Protein AF-A0A101N9C0-F1 (afdb_monomer_lite)

Organism: NCBI:txid67350

InterPro domains:
  IPR005363 Uncharacterised protein family UPF0167 [PF03691] (109-231)

Secondary structure (DSSP, 8-state):
--TTSS-S-EEEE-TTS-EEEEEE-SS-EEEESPPSSHHHHHHHHHHHHH-PPB--TTSPPEES-TTGGGGS-HHHHHT-EE--GGG--HHHHHHHHSPPPP----PPPPP-TT-SS---EE--SPPTTT----SEEB-S--B-TT--TT-B-HHHHHTTHHHHHHT-BSSSEESS---HHHHHHHHHHS-----SSPPEEPEETTEEPP------HHHHTT-HHHHHHHHHH---TTHHHHHHHGGG-

Sequence (249 aa):
MSATGLPESWDLEAEDGGGSEVHGDALGLTFSRFSPGQILDHMAELARRTGAAVIPLGCPTILTSEADPKHLPESLRAEAIVVAPESLTGQAIQLVITPRPEPRQRPALPQFPYHPNPVATISDAPCACCGQERGWVYTGPVHAADAPDSGSCPYRVAFGKAAERYDAAFADGIEGDVPEDVGTTILRRTPGFLAWQSPTWLTHCGDGAEFLGLAGAKELEKYPDAVGHLRQRWPDDRFDDFLAYADFT

pLDDT: mean 86.06, std 10.4, range [38.12, 97.12]

Structure (mmCIF, N/CA/C/O backbone):
data_AF-A0A101N9C0-F1
#
_entry.id   AF-A0A101N9C0-F1
#
loop_
_atom_site.group_PDB
_atom_site.id
_atom_site.type_symbol
_atom_site.label_atom_id
_atom_site.label_alt_id
_atom_site.label_comp_id
_atom_site.label_asym_id
_atom_site.label_entity_id
_atom_site.label_seq_id
_atom_site.pdbx_PDB_ins_code
_atom_site.Cartn_x
_atom_site.Cartn_y
_atom_site.Cartn_z
_atom_site.occupancy
_atom_site.B_iso_or_equiv
_atom_site.auth_seq_id
_atom_site.auth_comp_id
_atom_site.auth_asym_id
_atom_site.auth_atom_id
_atom_site.pdbx_PDB_model_num
ATOM 1 N N . MET A 1 1 ? -23.864 8.543 56.742 1.00 38.12 1 MET A N 1
ATOM 2 C CA . MET A 1 1 ? -22.919 7.412 56.851 1.00 38.12 1 MET A CA 1
ATOM 3 C C . MET A 1 1 ? -23.488 6.293 56.002 1.00 38.12 1 MET A C 1
ATOM 5 O O . MET A 1 1 ? -24.553 5.795 56.344 1.00 38.12 1 MET A O 1
ATOM 9 N N . SER A 1 2 ? -22.864 6.006 54.857 1.00 41.28 2 SER A N 1
ATOM 10 C CA . SER A 1 2 ? -23.297 4.932 53.955 1.00 41.28 2 SER A CA 1
ATOM 11 C C . SER A 1 2 ? -23.298 3.593 54.701 1.00 41.28 2 SER A C 1
ATOM 13 O O . SER A 1 2 ? -22.387 3.321 55.486 1.00 41.28 2 SER A O 1
ATOM 15 N N . ALA A 1 3 ? -24.335 2.780 54.491 1.00 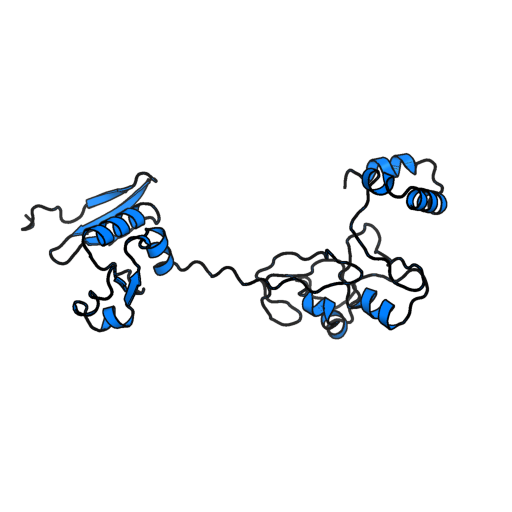46.91 3 ALA A N 1
ATOM 16 C CA . ALA A 1 3 ? -24.613 1.549 55.239 1.00 46.91 3 ALA A CA 1
ATOM 17 C C . ALA A 1 3 ? -23.559 0.434 55.052 1.00 46.91 3 ALA A C 1
ATOM 19 O O . ALA A 1 3 ? -23.659 -0.617 55.680 1.00 46.91 3 ALA A O 1
ATOM 20 N N . THR A 1 4 ? -22.547 0.659 54.215 1.00 53.88 4 THR A N 1
ATOM 21 C CA . THR A 1 4 ? -21.531 -0.324 53.815 1.00 53.88 4 THR A CA 1
ATOM 22 C C . THR A 1 4 ? -20.105 0.036 54.242 1.00 53.88 4 THR A C 1
ATOM 24 O O . THR A 1 4 ? -19.199 -0.763 54.033 1.00 53.88 4 THR A O 1
ATOM 27 N N . GLY A 1 5 ? -19.873 1.206 54.855 1.00 54.38 5 GLY A N 1
ATOM 28 C CA . GLY A 1 5 ? -18.529 1.621 55.292 1.00 54.38 5 GLY A CA 1
ATOM 29 C C . GLY A 1 5 ? -17.558 1.992 54.159 1.00 54.38 5 GLY A C 1
ATOM 30 O O . GLY A 1 5 ? -16.390 2.250 54.435 1.00 54.38 5 GLY A O 1
ATOM 31 N N . LEU A 1 6 ? -18.032 2.054 52.912 1.00 55.00 6 LEU A N 1
ATOM 32 C CA . LEU A 1 6 ? -17.285 2.566 51.762 1.00 55.00 6 LEU A CA 1
ATOM 33 C C . LEU A 1 6 ? -17.614 4.056 51.527 1.00 55.00 6 LEU A C 1
ATOM 35 O O . LEU A 1 6 ? -18.748 4.473 51.801 1.00 55.00 6 LEU A O 1
ATOM 39 N N . PRO A 1 7 ? -16.647 4.870 51.061 1.00 60.62 7 PRO A N 1
ATOM 40 C CA . PRO A 1 7 ? -16.903 6.254 50.663 1.00 60.62 7 PRO A CA 1
ATOM 41 C C . PRO A 1 7 ? -17.862 6.326 49.459 1.00 60.62 7 PRO A C 1
ATOM 43 O O . PRO A 1 7 ? -17.977 5.366 48.702 1.00 60.62 7 PRO A O 1
ATOM 46 N N . GLU A 1 8 ? -18.579 7.448 49.298 1.00 70.50 8 GLU A N 1
ATOM 47 C CA . GLU A 1 8 ? -19.545 7.645 48.193 1.00 70.50 8 GLU A CA 1
ATOM 48 C C . GLU A 1 8 ? -18.867 7.619 46.810 1.00 70.50 8 GLU A C 1
ATOM 50 O O . GLU A 1 8 ? -19.452 7.126 45.845 1.00 70.50 8 GLU A O 1
ATOM 55 N N . SER A 1 9 ? -17.619 8.087 46.736 1.00 80.44 9 SER A N 1
ATOM 56 C CA . SER A 1 9 ? -16.714 7.936 45.598 1.00 80.44 9 SER A CA 1
ATOM 57 C C . SER A 1 9 ? -15.258 7.911 46.073 1.00 80.44 9 SER A C 1
ATOM 59 O O . SER A 1 9 ? -14.949 8.350 47.188 1.00 80.44 9 SER A O 1
ATOM 61 N N . TRP A 1 10 ? -14.360 7.366 45.256 1.00 88.19 10 TRP A N 1
ATOM 62 C CA . TRP A 1 10 ? -12.915 7.439 45.469 1.00 88.19 10 TRP A CA 1
ATOM 63 C C . TRP A 1 10 ? -12.164 7.467 44.141 1.00 88.19 10 TRP A C 1
ATOM 65 O O . TRP A 1 10 ? -12.596 6.872 43.152 1.00 88.19 10 TRP A O 1
ATOM 75 N N . ASP A 1 11 ? -11.013 8.131 44.143 1.00 87.81 11 ASP A N 1
ATOM 76 C CA . ASP A 1 11 ? -10.119 8.165 42.993 1.00 87.81 11 ASP A CA 1
ATOM 77 C C . ASP A 1 11 ? -9.212 6.930 42.995 1.00 87.81 11 ASP A C 1
ATOM 79 O O . ASP A 1 11 ? -8.629 6.549 44.014 1.00 87.81 11 ASP A O 1
ATOM 83 N N . LEU A 1 12 ? -9.116 6.287 41.836 1.00 88.50 12 LEU A N 1
ATOM 84 C CA . LEU A 1 12 ? -8.193 5.200 41.554 1.00 88.50 12 LEU A CA 1
ATOM 85 C C . LEU A 1 12 ? -7.112 5.726 40.615 1.00 88.50 12 LEU A C 1
ATOM 87 O O . LEU A 1 12 ? -7.420 6.123 39.495 1.00 88.50 12 LEU A O 1
ATOM 91 N N . GLU A 1 13 ? -5.859 5.678 41.052 1.00 90.12 13 GLU A N 1
ATOM 92 C CA . GLU A 1 13 ? -4.690 5.956 40.217 1.00 90.12 13 GLU A CA 1
ATOM 93 C C . GLU A 1 13 ? -3.943 4.649 39.944 1.00 90.12 13 GLU A C 1
ATOM 95 O O . GLU A 1 13 ? -3.663 3.877 40.865 1.00 90.12 13 GLU A O 1
ATOM 100 N N . ALA A 1 14 ? -3.644 4.392 38.676 1.00 89.00 14 ALA A N 1
ATOM 101 C CA . ALA A 1 14 ? -2.844 3.263 38.230 1.00 89.00 14 ALA A CA 1
ATOM 102 C C . ALA A 1 14 ? -1.366 3.657 38.066 1.00 89.00 14 ALA A C 1
ATOM 104 O O . ALA A 1 14 ? -1.016 4.838 37.998 1.00 89.00 14 ALA A O 1
ATOM 105 N N . GLU A 1 15 ? -0.474 2.665 37.983 1.00 87.06 15 GLU A N 1
ATOM 106 C CA . GLU A 1 15 ? 0.978 2.902 37.934 1.00 87.06 15 GLU A CA 1
ATOM 107 C C . GLU A 1 15 ? 1.433 3.605 36.644 1.00 87.06 15 GLU A C 1
ATOM 109 O O . GLU A 1 15 ? 2.477 4.255 36.626 1.00 87.06 15 GLU A O 1
ATOM 114 N N . ASP A 1 16 ? 0.646 3.507 35.568 1.00 86.31 16 ASP A N 1
ATOM 115 C CA . ASP A 1 16 ? 0.869 4.238 34.315 1.00 86.31 16 ASP A CA 1
ATOM 116 C C . ASP A 1 16 ? 0.458 5.722 34.387 1.00 86.31 16 ASP A C 1
ATOM 118 O O . ASP A 1 16 ? 0.562 6.441 33.391 1.00 86.31 16 ASP A O 1
ATOM 122 N N . GLY A 1 17 ? 0.010 6.192 35.556 1.00 85.81 17 GLY A N 1
ATOM 123 C CA . GLY A 1 17 ? -0.504 7.543 35.772 1.00 85.81 17 GLY A CA 1
ATOM 124 C C . GLY A 1 17 ? -1.941 7.742 35.281 1.00 85.81 17 GLY A C 1
ATOM 125 O O . GLY A 1 17 ? -2.443 8.867 35.310 1.00 85.81 17 GLY A O 1
ATOM 126 N N . GLY A 1 18 ? -2.614 6.683 34.815 1.00 87.38 18 GLY A N 1
ATOM 127 C CA . GLY A 1 18 ? -4.032 6.706 34.479 1.00 87.38 18 GLY A CA 1
ATOM 128 C C . GLY A 1 18 ? -4.902 6.800 35.732 1.00 87.38 18 GLY A C 1
ATOM 129 O O . GLY A 1 18 ? -4.660 6.108 36.715 1.00 87.38 18 GLY A O 1
ATOM 130 N N . GLY A 1 19 ? -5.929 7.649 35.699 1.00 90.19 19 GLY A N 1
ATOM 131 C CA . GLY A 1 19 ? -6.871 7.829 36.806 1.00 90.19 19 GLY A CA 1
ATOM 132 C C . GLY A 1 19 ? -8.276 7.337 36.465 1.00 90.19 19 GLY A C 1
ATOM 133 O O . GLY A 1 19 ? -8.613 7.201 35.289 1.00 90.19 19 GLY A O 1
ATOM 134 N N . SER A 1 20 ? -9.107 7.106 37.479 1.00 91.31 20 SER A N 1
ATOM 135 C CA . SER A 1 20 ? -10.557 6.919 37.364 1.00 91.31 20 SER A CA 1
ATOM 136 C C . SER A 1 20 ? -11.260 7.352 38.643 1.00 91.31 20 SER A C 1
ATOM 138 O O . SER A 1 20 ? -10.824 7.005 39.733 1.00 91.31 20 SER A O 1
ATOM 140 N N . GLU A 1 21 ? -12.424 7.981 38.507 1.00 91.88 21 GLU A N 1
ATOM 141 C CA . GLU A 1 21 ? -13.342 8.226 39.621 1.00 91.88 21 GLU A CA 1
ATOM 142 C C . GLU A 1 21 ? -14.280 7.015 39.752 1.00 91.88 21 GLU A C 1
ATOM 144 O O . GLU A 1 21 ? -15.007 6.679 38.805 1.00 91.88 21 GLU A O 1
ATOM 149 N N . VAL A 1 22 ? -14.229 6.320 40.890 1.00 90.81 22 VAL A N 1
ATOM 150 C CA . VAL A 1 22 ? -14.956 5.067 41.138 1.00 90.81 22 VAL A CA 1
ATOM 151 C C . VAL A 1 22 ? -16.060 5.282 42.167 1.00 90.81 22 VAL A C 1
ATOM 153 O O . VAL A 1 22 ? -15.831 5.821 43.247 1.00 90.81 22 VAL A O 1
ATOM 156 N N . HIS A 1 23 ? -17.261 4.814 41.837 1.00 88.62 23 HIS A N 1
ATOM 157 C CA . HIS A 1 23 ? -18.436 4.833 42.707 1.00 88.62 23 HIS A CA 1
ATOM 158 C C . HIS A 1 23 ? -18.903 3.401 42.954 1.00 88.62 23 HIS A C 1
ATOM 160 O O . HIS A 1 23 ? -18.921 2.601 42.019 1.00 88.62 23 HIS A O 1
ATOM 166 N N . GLY A 1 24 ? -19.302 3.068 44.181 1.00 86.06 24 GLY A N 1
ATOM 167 C CA . GLY A 1 24 ? -19.763 1.723 44.525 1.00 86.06 24 GLY A CA 1
ATOM 168 C C . GLY A 1 24 ? -21.104 1.710 45.242 1.00 86.06 24 GLY A C 1
ATOM 169 O O . GLY A 1 24 ? -21.341 2.512 46.145 1.00 86.06 24 GLY A O 1
ATOM 170 N N . ASP A 1 25 ? -21.957 0.759 44.877 1.00 83.19 25 ASP A N 1
ATOM 171 C CA . ASP A 1 25 ? -23.211 0.471 45.569 1.00 83.19 25 ASP A CA 1
ATOM 172 C C . ASP A 1 25 ? -23.396 -1.043 45.794 1.00 83.19 25 ASP A C 1
ATOM 174 O O . ASP A 1 25 ? -22.453 -1.829 45.701 1.00 83.19 25 ASP A O 1
ATOM 178 N N . ALA A 1 26 ? -24.609 -1.467 46.161 1.00 79.38 26 ALA A N 1
ATOM 179 C CA . ALA A 1 26 ? -24.913 -2.879 46.397 1.00 79.38 26 ALA A CA 1
ATOM 180 C C . ALA A 1 26 ? -24.955 -3.732 45.112 1.00 79.38 26 ALA A C 1
ATOM 182 O O . ALA A 1 26 ? -24.990 -4.959 45.207 1.00 79.38 26 ALA A O 1
ATOM 183 N N . LEU A 1 27 ? -25.004 -3.104 43.936 1.00 78.88 27 LEU A N 1
ATOM 184 C CA . LEU A 1 27 ? -25.153 -3.751 42.634 1.00 78.88 27 LEU A CA 1
ATOM 185 C C . LEU A 1 27 ? -23.842 -3.783 41.846 1.00 78.88 27 LEU A C 1
ATOM 187 O O . LEU A 1 27 ? -23.670 -4.677 41.018 1.00 78.88 27 LEU A O 1
ATOM 191 N N . GLY A 1 28 ? -22.907 -2.867 42.101 1.00 85.44 28 GLY A N 1
ATOM 192 C CA . GLY A 1 28 ? -21.593 -2.930 41.475 1.00 85.44 28 GLY A CA 1
ATOM 193 C C . GLY A 1 28 ? -20.700 -1.716 41.695 1.00 85.44 28 GLY A C 1
ATOM 194 O O . GLY A 1 28 ? -20.887 -0.913 42.608 1.00 85.44 28 GLY A O 1
ATOM 195 N N . LEU A 1 29 ? -19.692 -1.622 40.825 1.00 91.38 29 LEU A N 1
ATOM 196 C CA . LEU A 1 29 ? -18.747 -0.514 40.751 1.00 91.38 29 LEU A CA 1
ATOM 197 C C . LEU A 1 29 ? -18.906 0.206 39.412 1.00 91.38 29 LEU A C 1
ATOM 199 O O . LEU A 1 29 ? -18.941 -0.425 38.357 1.00 91.38 29 LEU A O 1
ATOM 203 N N . THR A 1 30 ? -18.960 1.530 39.464 1.00 91.06 30 THR A N 1
ATOM 204 C CA . THR A 1 30 ? -19.017 2.409 38.297 1.00 91.06 30 THR A CA 1
ATOM 205 C C . THR A 1 30 ? -17.711 3.178 38.188 1.00 91.06 30 THR A C 1
ATOM 207 O O . THR A 1 30 ? -17.364 3.941 39.086 1.00 91.06 30 THR A O 1
ATOM 210 N N . PHE A 1 31 ? -17.013 2.997 37.070 1.00 92.50 31 PHE A N 1
ATOM 211 C CA . PHE A 1 31 ? -15.787 3.716 36.725 1.00 92.50 31 PHE A CA 1
ATOM 212 C C . PHE A 1 31 ? -16.144 4.864 35.779 1.00 92.50 31 PHE A C 1
ATOM 214 O O . PHE A 1 31 ? -16.816 4.658 34.768 1.00 92.50 31 PHE A O 1
ATOM 221 N N . SER A 1 32 ? -15.720 6.080 36.105 1.00 89.06 32 SER A N 1
ATOM 222 C CA . SER A 1 32 ? -16.058 7.292 35.357 1.00 89.06 32 SER A CA 1
ATOM 223 C C . SER A 1 32 ? -14.840 8.197 35.189 1.00 89.06 32 SER A C 1
ATOM 225 O O . SER A 1 32 ? -13.895 8.122 35.972 1.00 89.06 32 SER A O 1
ATOM 227 N N . ARG A 1 33 ? -14.847 9.026 34.133 1.00 86.44 33 ARG A N 1
ATOM 228 C CA . ARG A 1 33 ? -13.729 9.925 33.769 1.00 86.44 33 ARG A CA 1
ATOM 229 C C . ARG A 1 33 ? -12.366 9.224 33.758 1.00 86.44 33 ARG A C 1
ATOM 231 O O . ARG A 1 33 ? -11.373 9.785 34.209 1.00 86.44 33 ARG A O 1
ATOM 238 N N . PHE A 1 34 ? -12.333 7.989 33.272 1.00 88.19 34 PHE A N 1
ATOM 239 C CA . PHE A 1 34 ? -11.127 7.184 33.341 1.00 88.19 34 PHE A CA 1
ATOM 240 C C . PHE A 1 34 ? -10.211 7.397 32.135 1.00 88.19 34 PHE A C 1
ATOM 242 O O . PHE A 1 34 ? -10.676 7.631 31.016 1.00 88.19 34 PHE A O 1
ATOM 249 N N . SER A 1 35 ? -8.909 7.248 32.360 1.00 84.50 35 SER A N 1
ATOM 250 C CA . SER A 1 35 ? -7.924 7.095 31.291 1.00 84.50 35 SER A CA 1
ATOM 251 C C . SER A 1 35 ? -7.819 5.618 30.886 1.00 84.50 35 SER A C 1
ATOM 253 O O . SER A 1 35 ? -7.610 4.770 31.758 1.00 84.50 35 SER A O 1
ATOM 255 N N . PRO A 1 36 ? -7.941 5.279 29.587 1.00 78.69 36 PRO A N 1
ATOM 256 C CA . PRO A 1 36 ? -7.545 3.973 29.065 1.00 78.69 36 PRO A CA 1
ATOM 257 C C . PRO A 1 36 ? -6.143 3.554 29.511 1.00 78.69 36 PRO A C 1
ATOM 259 O O . PRO A 1 36 ? -5.267 4.407 29.633 1.00 78.69 36 PRO A O 1
ATOM 262 N N . GLY A 1 37 ? -5.910 2.251 29.681 1.00 86.44 37 GLY A N 1
ATOM 263 C CA . GLY A 1 37 ? -4.628 1.716 30.153 1.00 86.44 37 GLY A CA 1
ATOM 264 C C . GLY A 1 37 ? -4.824 0.739 31.306 1.00 86.44 37 GLY A C 1
ATOM 265 O O . GLY A 1 37 ? -5.781 -0.041 31.294 1.00 86.44 37 GLY A O 1
ATOM 266 N N . GLN A 1 38 ? -3.960 0.810 32.318 1.00 89.94 38 GLN A N 1
ATOM 267 C CA . GLN A 1 38 ? -3.982 -0.107 33.461 1.00 89.94 38 GLN A CA 1
ATOM 268 C C . GLN A 1 38 ? -5.283 -0.045 34.278 1.00 89.94 38 GLN A C 1
ATOM 270 O O . GLN A 1 38 ? -5.657 -1.036 34.902 1.00 89.94 38 GLN A O 1
ATOM 275 N N . ILE A 1 39 ? -6.044 1.056 34.218 1.00 93.25 39 ILE A N 1
ATOM 276 C CA . ILE A 1 39 ? -7.402 1.104 34.788 1.00 93.25 39 ILE A CA 1
ATOM 277 C C . ILE A 1 39 ? -8.294 0.010 34.185 1.00 93.25 39 ILE A C 1
ATOM 279 O O . ILE A 1 39 ? -8.991 -0.696 34.916 1.00 93.25 39 ILE A O 1
ATOM 283 N N . LEU A 1 40 ? -8.244 -0.188 32.863 1.00 94.38 40 LEU A N 1
ATOM 284 C CA . LEU A 1 40 ? -9.001 -1.257 32.210 1.00 94.38 40 LEU A CA 1
ATOM 285 C C . LEU A 1 40 ? -8.454 -2.640 32.577 1.00 94.38 40 LEU A C 1
ATOM 287 O O . LEU A 1 40 ? -9.231 -3.588 32.672 1.00 94.38 40 LEU A O 1
ATOM 291 N N . ASP A 1 41 ? -7.149 -2.771 32.827 1.00 94.44 41 ASP A N 1
ATOM 292 C CA . ASP A 1 41 ? -6.572 -4.025 33.324 1.00 94.44 41 ASP A CA 1
ATOM 293 C C . ASP A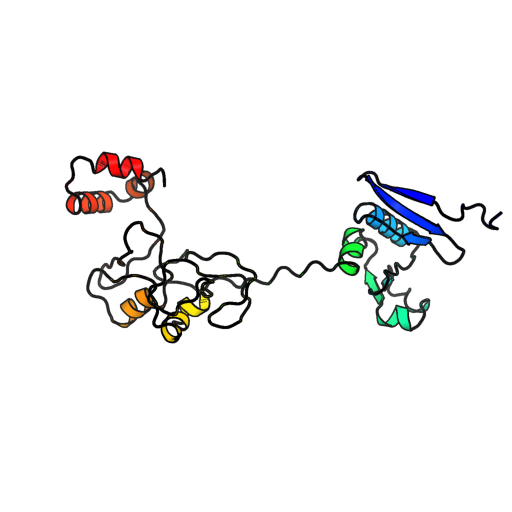 1 41 ? -7.053 -4.352 34.743 1.00 94.44 41 ASP A C 1
ATOM 295 O O . ASP A 1 41 ? -7.340 -5.514 35.037 1.00 94.44 41 ASP A O 1
ATOM 299 N N . HIS A 1 42 ? -7.228 -3.346 35.603 1.00 93.25 42 HIS A N 1
ATOM 300 C CA . HIS A 1 42 ? -7.844 -3.518 36.918 1.00 93.25 42 HIS A CA 1
ATOM 301 C C . HIS A 1 42 ? -9.321 -3.911 36.814 1.00 93.25 42 HIS A C 1
ATOM 303 O O . HIS A 1 42 ? -9.751 -4.820 37.525 1.00 93.25 42 HIS A O 1
ATOM 309 N N . MET A 1 43 ? -10.089 -3.293 35.908 1.00 94.19 43 MET A N 1
ATOM 310 C CA . MET A 1 43 ? -11.479 -3.691 35.639 1.00 94.19 43 MET A CA 1
ATOM 311 C C . MET A 1 43 ? -11.558 -5.141 35.147 1.00 94.19 43 MET A C 1
ATOM 313 O O . MET A 1 43 ? -12.382 -5.916 35.634 1.00 94.19 43 MET A O 1
ATOM 317 N N . ALA A 1 44 ? -10.673 -5.525 34.224 1.00 95.25 44 ALA A N 1
ATOM 318 C CA . ALA A 1 44 ? -10.578 -6.887 33.716 1.00 95.25 44 ALA A CA 1
ATOM 319 C C . ALA A 1 44 ? -10.216 -7.882 34.826 1.00 95.25 44 ALA A C 1
ATOM 321 O O . ALA A 1 44 ? -10.868 -8.913 34.964 1.00 95.25 44 ALA A O 1
ATOM 322 N N . GLU A 1 45 ? -9.220 -7.571 35.658 1.00 94.81 45 GLU A N 1
ATOM 323 C CA . GLU A 1 45 ? -8.831 -8.426 36.781 1.00 94.81 45 GLU A CA 1
ATOM 324 C C . GLU A 1 45 ? -9.951 -8.577 37.811 1.00 94.81 45 GLU A C 1
ATOM 326 O O . GLU A 1 45 ? -10.210 -9.683 38.289 1.00 94.81 45 GLU A O 1
ATOM 331 N N . LEU A 1 46 ? -10.654 -7.491 38.129 1.00 93.31 46 LEU A N 1
ATOM 332 C CA . LEU A 1 46 ? -11.803 -7.540 39.021 1.00 93.31 46 LEU A CA 1
ATOM 333 C C . LEU A 1 46 ? -12.897 -8.452 38.454 1.00 93.31 46 LEU A C 1
ATOM 335 O O . LEU A 1 46 ? -13.398 -9.319 39.172 1.00 93.31 46 LEU A O 1
ATOM 339 N N . ALA A 1 47 ? -13.239 -8.292 37.175 1.00 94.25 47 ALA A N 1
ATOM 340 C CA . ALA A 1 47 ? -14.224 -9.128 36.498 1.00 94.25 47 ALA A CA 1
ATOM 341 C C . ALA A 1 47 ? -13.809 -10.609 36.508 1.00 94.25 47 ALA A C 1
ATOM 343 O O . ALA A 1 47 ? -14.607 -11.457 36.898 1.00 94.25 47 ALA A O 1
ATOM 344 N N . ARG A 1 48 ? -12.539 -10.927 36.209 1.00 94.06 48 ARG A N 1
ATOM 345 C CA . ARG A 1 48 ? -12.009 -12.304 36.274 1.00 94.06 48 ARG A CA 1
ATOM 346 C C . ARG A 1 48 ? -12.126 -12.916 37.669 1.00 94.06 48 ARG A C 1
ATOM 348 O O . ARG A 1 48 ? -12.483 -14.082 37.797 1.00 94.06 48 ARG A O 1
ATOM 355 N N . ARG A 1 49 ? -11.814 -12.149 38.721 1.00 93.25 49 ARG A N 1
ATOM 356 C CA . ARG A 1 49 ? -11.836 -12.642 40.111 1.00 93.25 49 ARG A CA 1
ATOM 357 C C . ARG A 1 49 ? -13.240 -12.801 40.680 1.00 93.25 49 ARG A C 1
ATOM 359 O O . ARG A 1 49 ? -13.442 -13.634 41.559 1.00 93.25 49 ARG A O 1
ATOM 366 N N . THR A 1 50 ? -14.178 -11.971 40.236 1.00 90.50 50 THR A N 1
ATOM 367 C CA . THR A 1 50 ? -15.530 -11.899 40.814 1.00 90.50 50 THR A CA 1
ATOM 368 C C . THR A 1 50 ? -16.593 -12.584 39.960 1.00 90.50 50 THR A C 1
ATOM 370 O O . THR A 1 50 ? -17.667 -12.884 40.474 1.00 90.50 50 THR A O 1
ATOM 373 N N . GLY A 1 51 ? -16.317 -12.826 38.675 1.00 88.94 51 GLY A N 1
ATOM 374 C CA . GLY A 1 51 ? -17.326 -13.219 37.690 1.00 88.94 51 GLY A CA 1
ATOM 375 C C . GLY A 1 51 ? -18.287 -12.081 37.330 1.00 88.94 51 GLY A C 1
ATOM 376 O O . GLY A 1 51 ? -19.340 -12.330 36.748 1.00 88.94 51 GLY A O 1
ATOM 377 N N . ALA A 1 52 ? -17.976 -10.835 37.705 1.00 91.00 52 ALA A N 1
ATOM 378 C CA . ALA A 1 52 ? -18.825 -9.692 37.397 1.00 91.00 52 ALA A CA 1
ATOM 379 C C . ALA A 1 52 ? -18.848 -9.406 35.889 1.00 91.00 52 ALA A C 1
ATOM 381 O O . ALA A 1 52 ? -17.819 -9.452 35.212 1.00 91.00 52 ALA A O 1
ATOM 382 N N . ALA A 1 53 ? -20.029 -9.055 35.379 1.00 92.81 53 ALA A N 1
ATOM 383 C CA . ALA A 1 53 ? -20.180 -8.549 34.023 1.00 92.81 53 ALA A CA 1
ATOM 384 C C . ALA A 1 53 ? -19.577 -7.141 33.907 1.00 92.81 53 ALA A C 1
ATOM 386 O O . ALA A 1 53 ? -19.781 -6.299 34.784 1.00 92.81 53 ALA A O 1
ATOM 387 N N . VAL A 1 54 ? -18.887 -6.861 32.802 1.00 95.06 54 VAL A N 1
ATOM 388 C CA . VAL A 1 54 ? -18.446 -5.501 32.460 1.00 95.06 54 VAL A CA 1
ATOM 389 C C . VAL A 1 54 ? -19.463 -4.912 31.492 1.00 95.06 54 VAL A C 1
ATOM 391 O O . VAL A 1 54 ? -19.735 -5.506 30.453 1.00 95.06 54 VAL A O 1
ATOM 394 N N . ILE A 1 55 ? -20.033 -3.754 31.824 1.00 93.50 55 ILE A N 1
ATOM 395 C CA . ILE A 1 55 ? -21.112 -3.124 31.049 1.00 93.50 55 ILE A CA 1
ATOM 396 C C . ILE A 1 55 ? -20.634 -1.744 30.571 1.00 93.50 55 ILE A C 1
ATOM 398 O O . ILE A 1 55 ? -20.892 -0.740 31.241 1.00 93.50 55 ILE A O 1
ATOM 402 N N . PRO A 1 56 ? -19.895 -1.654 29.450 1.00 91.25 56 PRO A N 1
ATOM 403 C CA . PRO A 1 56 ? -19.526 -0.364 28.891 1.00 91.25 56 PRO A CA 1
ATOM 404 C C . PRO A 1 56 ? -20.755 0.313 28.270 1.00 91.25 56 PRO A C 1
ATOM 406 O O . PRO A 1 56 ? -21.562 -0.319 27.588 1.00 91.25 56 PRO A O 1
ATOM 409 N N . LEU A 1 57 ? -20.918 1.613 28.514 1.00 87.50 57 LEU A N 1
ATOM 410 C CA . LEU A 1 57 ? -22.090 2.358 28.050 1.00 87.50 57 LEU A CA 1
ATOM 411 C C . LEU A 1 57 ? -22.137 2.425 26.518 1.00 87.50 57 LEU A C 1
ATOM 413 O O . LEU A 1 57 ? -21.231 2.967 25.891 1.00 87.50 57 LEU A O 1
ATOM 417 N N . GLY A 1 58 ? -23.227 1.920 25.933 1.00 86.81 58 GLY A N 1
ATOM 418 C CA . GLY A 1 58 ? -23.427 1.903 24.481 1.00 86.81 58 GLY A CA 1
ATOM 419 C C . GLY A 1 58 ? -22.605 0.843 23.742 1.00 86.81 58 GLY A C 1
ATOM 420 O O . GLY A 1 58 ? -22.486 0.924 22.521 1.00 86.81 58 GLY A O 1
ATOM 421 N N . CYS A 1 59 ? -22.036 -0.127 24.460 1.00 90.81 59 CYS A N 1
ATOM 422 C CA . CYS A 1 59 ? -21.283 -1.238 23.888 1.00 90.81 59 CYS A CA 1
ATOM 423 C C . CYS A 1 59 ? -21.835 -2.590 24.378 1.00 90.81 59 CYS A C 1
ATOM 425 O O . CYS A 1 59 ? -22.522 -2.642 25.402 1.00 90.81 59 CYS A O 1
ATOM 427 N N . PRO A 1 60 ? -21.478 -3.693 23.697 1.00 93.00 60 PRO A N 1
ATOM 428 C CA . PRO A 1 60 ? -21.723 -5.049 24.173 1.00 93.00 60 PRO A CA 1
ATOM 429 C C . PRO A 1 60 ? -21.334 -5.275 25.640 1.00 93.00 60 PRO A C 1
ATOM 431 O O . PRO A 1 60 ? -20.253 -4.875 26.079 1.00 93.00 60 PRO A O 1
ATOM 434 N N . THR A 1 61 ? -22.194 -5.973 26.389 1.00 93.75 61 THR A N 1
ATOM 435 C CA . THR A 1 61 ? -21.872 -6.427 27.754 1.00 93.75 61 THR A CA 1
ATOM 436 C C . THR A 1 61 ? -20.854 -7.559 27.684 1.00 93.75 61 THR A C 1
ATOM 438 O O . THR A 1 61 ? -21.037 -8.503 26.925 1.00 93.75 61 THR A O 1
ATOM 441 N N . ILE A 1 62 ? -19.795 -7.505 28.485 1.00 95.88 62 ILE A N 1
ATOM 442 C CA . ILE A 1 62 ? -18.741 -8.520 28.495 1.00 95.88 62 ILE A CA 1
ATOM 443 C C . ILE A 1 62 ? -18.966 -9.465 29.673 1.00 95.88 62 ILE A C 1
ATOM 445 O O . ILE A 1 62 ? -19.044 -9.034 30.826 1.00 95.88 62 ILE A O 1
ATOM 449 N N . LEU A 1 63 ? -19.050 -10.756 29.373 1.00 94.38 63 LEU A N 1
ATOM 450 C CA . LEU A 1 63 ? -19.249 -11.839 30.328 1.00 94.38 63 LEU A CA 1
ATOM 451 C C . LEU A 1 63 ? -18.023 -12.742 30.390 1.00 94.38 63 LEU A C 1
ATOM 453 O O . LEU A 1 63 ? -17.323 -12.912 29.395 1.00 94.38 63 LEU A O 1
ATOM 457 N N . THR A 1 64 ? -17.801 -13.358 31.550 1.00 91.75 64 THR A N 1
ATOM 458 C CA . THR A 1 64 ? -16.683 -14.296 31.755 1.00 91.75 64 THR A CA 1
ATOM 459 C C . THR A 1 64 ? -17.079 -15.759 31.557 1.00 91.75 64 THR A C 1
ATOM 461 O O . THR A 1 64 ? -16.210 -16.614 31.392 1.00 91.75 64 THR A O 1
ATOM 464 N N . SER A 1 65 ? -18.383 -16.060 31.553 1.00 88.94 65 SER A N 1
ATOM 465 C CA . SER A 1 65 ? -18.915 -17.412 31.402 1.00 88.94 65 SER A CA 1
ATOM 466 C C . SER A 1 65 ? -20.193 -17.446 30.564 1.00 88.94 65 SER A C 1
ATOM 468 O O . SER A 1 65 ? -21.084 -16.611 30.709 1.00 88.94 65 SER A O 1
ATOM 470 N N . GLU A 1 66 ? -20.333 -18.501 29.759 1.00 86.56 66 GLU A N 1
ATOM 471 C CA . GLU A 1 66 ? -21.551 -18.844 29.004 1.00 86.56 66 GLU A CA 1
ATOM 472 C C . GLU A 1 66 ? -22.775 -19.085 29.911 1.00 86.56 66 GLU A C 1
ATOM 474 O O . GLU A 1 66 ? -23.917 -19.100 29.453 1.00 86.56 66 GLU A O 1
ATOM 479 N N . ALA A 1 67 ? -22.562 -19.290 31.215 1.00 85.69 67 ALA A N 1
ATOM 480 C CA . ALA A 1 67 ? -23.637 -19.493 32.182 1.00 85.69 67 ALA A CA 1
ATOM 481 C C . ALA A 1 67 ? -24.236 -18.183 32.725 1.00 85.69 67 ALA A C 1
ATOM 483 O O . ALA A 1 67 ? -25.347 -18.218 33.259 1.00 85.69 67 ALA A O 1
ATOM 484 N N . ASP A 1 68 ? -23.535 -17.056 32.594 1.00 85.06 68 ASP A N 1
ATOM 485 C CA . ASP A 1 68 ? -23.910 -15.752 33.156 1.00 85.06 68 ASP A CA 1
ATOM 486 C C . ASP A 1 68 ? -25.074 -15.025 32.446 1.00 85.06 68 ASP A C 1
ATOM 488 O O . ASP A 1 68 ? -25.829 -14.330 33.137 1.00 85.06 68 ASP A O 1
ATOM 492 N N . PRO A 1 69 ? -25.332 -15.203 31.127 1.00 83.94 69 PRO A N 1
ATOM 493 C CA . PRO A 1 69 ? -26.415 -14.510 30.423 1.00 83.94 69 PRO A CA 1
ATOM 494 C C . PRO A 1 69 ? -27.790 -14.651 31.092 1.00 83.94 69 PRO A C 1
ATOM 496 O O . PRO A 1 69 ? -28.612 -13.735 31.037 1.00 83.94 69 PRO A O 1
ATOM 499 N N . LYS A 1 70 ? -28.054 -15.780 31.766 1.00 86.06 70 LYS A N 1
ATOM 500 C CA . LYS A 1 70 ? -29.332 -16.057 32.451 1.00 86.06 70 LYS A CA 1
ATOM 501 C C . LYS A 1 70 ? -29.633 -15.101 33.613 1.00 86.06 70 LYS A C 1
ATOM 503 O O . LYS A 1 70 ? -30.792 -14.975 33.997 1.00 86.06 70 LYS A O 1
ATOM 508 N N . HIS A 1 71 ? -28.610 -14.447 34.163 1.00 84.44 71 HIS A N 1
ATOM 509 C CA . HIS A 1 71 ? -28.729 -13.509 35.280 1.00 84.44 71 HIS A CA 1
ATOM 510 C C . HIS A 1 71 ? -28.903 -12.055 34.828 1.00 84.44 71 HIS A C 1
ATOM 512 O O . HIS A 1 71 ? -29.246 -11.202 35.644 1.00 84.44 71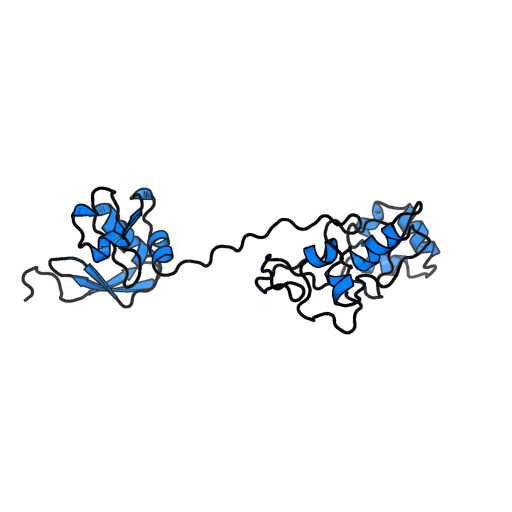 HIS A O 1
ATOM 518 N N . LEU A 1 72 ? -28.705 -11.774 33.537 1.00 85.44 72 LEU A N 1
ATOM 519 C CA . LEU A 1 72 ? -28.851 -10.436 32.978 1.00 85.44 72 LEU A CA 1
ATOM 520 C C . LEU A 1 72 ? -30.294 -10.141 32.541 1.00 85.44 72 LEU A C 1
ATOM 522 O O . LEU A 1 72 ? -30.989 -11.049 32.069 1.00 85.44 72 LEU A O 1
ATOM 526 N N . PRO A 1 73 ? -30.732 -8.871 32.610 1.00 87.94 73 PRO A N 1
ATOM 527 C CA . PRO A 1 73 ? -31.892 -8.381 31.871 1.00 87.94 73 PRO A CA 1
ATOM 528 C C . PRO A 1 73 ? -31.777 -8.672 30.368 1.00 87.94 73 PRO A C 1
ATOM 530 O O . PRO A 1 73 ? -30.678 -8.737 29.819 1.00 87.94 73 PRO A O 1
ATOM 533 N N . GLU A 1 74 ? -32.918 -8.804 29.689 1.00 88.06 74 GLU A N 1
ATOM 534 C CA . GLU A 1 74 ? -32.974 -9.153 28.261 1.00 88.06 74 GLU A CA 1
ATOM 535 C C . GLU A 1 74 ? -32.187 -8.181 27.369 1.00 88.06 74 GLU A C 1
ATOM 537 O O . GLU A 1 74 ? -31.463 -8.627 26.482 1.00 88.06 74 GLU A O 1
ATOM 542 N N . SER A 1 75 ? -32.256 -6.877 27.653 1.00 86.06 75 SER A N 1
ATOM 543 C CA . SER A 1 75 ? -31.548 -5.840 26.892 1.00 86.06 75 SER A CA 1
ATOM 544 C C . SER A 1 75 ? -30.029 -6.014 26.911 1.00 86.06 75 SER A C 1
ATOM 546 O O . SER A 1 75 ? -29.394 -5.913 25.871 1.00 86.06 75 SER A O 1
ATOM 548 N N . LEU A 1 76 ? -29.4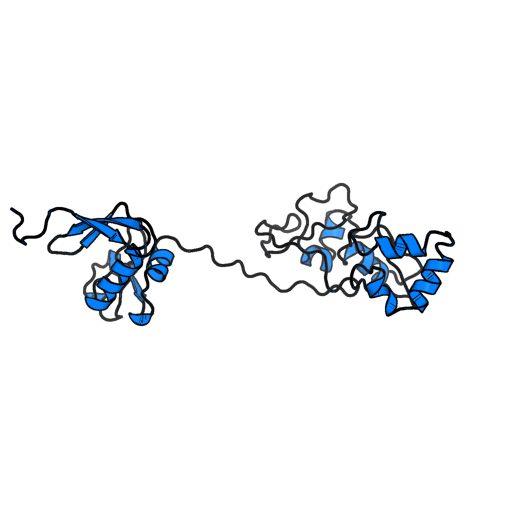46 -6.320 28.074 1.00 87.62 76 LEU A N 1
ATOM 549 C CA . LEU A 1 76 ? -28.002 -6.546 28.200 1.00 87.62 76 LEU A CA 1
ATOM 550 C C . LEU A 1 76 ? -27.588 -7.903 27.631 1.00 87.62 76 LEU A C 1
ATOM 552 O O . LEU A 1 76 ? -26.493 -8.047 27.099 1.00 87.62 76 LEU A O 1
ATOM 556 N N . ARG A 1 77 ? -28.472 -8.902 27.726 1.00 88.69 77 ARG A N 1
ATOM 557 C CA . ARG A 1 77 ? -28.224 -10.251 27.215 1.00 88.69 77 ARG A CA 1
ATOM 558 C C . ARG A 1 77 ? -28.136 -10.294 25.690 1.00 88.69 77 ARG A C 1
ATOM 560 O O . ARG A 1 77 ? -27.315 -11.037 25.166 1.00 88.69 77 ARG A O 1
ATOM 567 N N . ALA A 1 78 ? -28.984 -9.537 24.993 1.00 87.06 78 ALA A N 1
ATOM 568 C CA . ALA A 1 78 ? -29.065 -9.552 23.531 1.00 87.06 78 ALA A CA 1
ATOM 569 C C . ALA A 1 78 ? -27.759 -9.113 22.849 1.00 87.06 78 ALA A C 1
ATOM 571 O O . ALA A 1 78 ? -27.438 -9.591 21.765 1.00 87.06 78 ALA A O 1
ATOM 572 N N . GLU A 1 79 ? -27.004 -8.236 23.506 1.00 89.25 79 GLU A N 1
ATOM 573 C CA . GLU A 1 79 ? -25.743 -7.685 23.009 1.00 89.25 79 GLU A CA 1
ATOM 574 C C . GLU A 1 79 ? -24.537 -8.209 23.799 1.00 89.25 79 GLU A C 1
ATOM 576 O O . GLU A 1 79 ? -23.444 -7.665 23.686 1.00 89.25 79 GLU A O 1
ATOM 581 N N . ALA A 1 80 ? -24.709 -9.238 24.635 1.00 91.94 80 ALA A N 1
ATOM 582 C CA . ALA A 1 80 ? -23.613 -9.759 25.438 1.00 91.94 80 ALA A CA 1
ATOM 583 C C . ALA A 1 80 ? -22.616 -10.557 24.586 1.00 91.94 80 ALA A C 1
ATOM 585 O O . ALA A 1 80 ? -22.996 -11.374 23.748 1.00 91.94 80 ALA A O 1
ATOM 586 N N . ILE A 1 81 ? -21.330 -10.370 24.866 1.00 93.94 81 ILE A N 1
ATOM 587 C CA . ILE A 1 81 ? -20.239 -11.199 24.365 1.00 93.94 81 ILE A CA 1
ATOM 588 C C . ILE A 1 81 ? -19.606 -11.956 25.529 1.00 93.94 81 ILE A C 1
ATOM 590 O O . ILE A 1 81 ? -19.430 -11.413 26.621 1.00 93.94 81 ILE A O 1
ATOM 594 N N . VAL A 1 82 ? -19.245 -13.214 25.297 1.00 93.69 82 VAL A N 1
ATOM 595 C CA . VAL A 1 82 ? -18.522 -14.028 26.276 1.00 93.69 82 VAL A CA 1
ATOM 596 C C . VAL A 1 82 ? -17.044 -14.008 25.913 1.00 93.69 82 VAL A C 1
ATOM 598 O O . VAL A 1 82 ? -16.658 -14.371 24.803 1.00 93.69 82 VAL A O 1
ATOM 601 N N . VAL A 1 83 ? -16.212 -13.560 26.848 1.00 93.31 83 VAL A N 1
ATOM 602 C CA . VAL A 1 83 ? -14.756 -13.548 26.721 1.00 93.31 83 VAL A CA 1
ATOM 603 C C . VAL A 1 83 ? -14.202 -14.472 27.792 1.00 93.31 83 VAL A C 1
ATOM 605 O O . VAL A 1 83 ? -14.459 -14.275 28.979 1.00 93.31 83 VAL A O 1
ATOM 608 N N . ALA A 1 84 ? -13.439 -15.484 27.374 1.00 91.44 84 ALA A N 1
ATOM 609 C CA . ALA A 1 84 ? -12.811 -16.415 28.305 1.00 91.44 84 ALA A CA 1
ATOM 610 C C . ALA A 1 84 ? -11.972 -15.643 29.345 1.00 91.44 84 ALA A C 1
ATOM 612 O O . ALA A 1 84 ? -11.296 -14.680 28.958 1.00 91.44 84 ALA A O 1
ATOM 613 N N . PRO A 1 85 ? -11.980 -16.025 30.637 1.00 90.81 85 PRO A N 1
ATOM 614 C CA . PRO A 1 85 ? -11.296 -15.274 31.688 1.00 90.81 85 PRO A CA 1
ATOM 615 C C . PRO A 1 85 ? -9.830 -14.969 31.362 1.00 90.81 85 PRO A C 1
ATOM 617 O O . PRO A 1 85 ? -9.383 -13.845 31.539 1.00 90.81 85 PRO A O 1
ATOM 620 N N . GLU A 1 86 ? -9.091 -15.922 30.803 1.00 91.00 86 GLU A N 1
ATOM 621 C CA . GLU A 1 86 ? -7.695 -15.767 30.384 1.00 91.00 86 GLU A CA 1
ATOM 622 C C . GLU A 1 86 ? -7.482 -14.750 29.249 1.00 91.00 86 GLU A C 1
ATOM 624 O O . GLU A 1 86 ? -6.381 -14.230 29.083 1.00 91.00 86 GLU A O 1
ATOM 629 N N . SER A 1 87 ? -8.526 -14.462 28.471 1.00 93.44 87 SER A N 1
ATOM 630 C CA . SER A 1 87 ? -8.510 -13.521 27.345 1.00 93.44 87 SER A CA 1
ATOM 631 C C . SER A 1 87 ? -9.098 -12.155 27.701 1.00 93.44 87 SER A C 1
ATOM 633 O O . SER A 1 87 ? -8.915 -11.194 26.952 1.00 93.44 87 SER A O 1
ATOM 635 N N . LEU A 1 88 ? -9.800 -12.040 28.834 1.00 94.19 88 LEU A N 1
ATOM 636 C CA . LEU A 1 88 ? -10.369 -10.780 29.292 1.00 94.19 88 LEU A CA 1
ATOM 637 C C . LEU A 1 88 ? -9.253 -9.898 29.844 1.00 94.19 88 LEU A C 1
ATOM 639 O O . LEU A 1 88 ? -8.931 -10.010 31.014 1.00 94.19 88 LEU A O 1
ATOM 643 N N . THR A 1 89 ? -8.663 -9.026 29.034 1.00 95.00 89 THR A N 1
ATOM 644 C CA . THR A 1 89 ? -7.645 -8.040 29.449 1.00 95.00 89 THR A CA 1
ATOM 645 C C . THR A 1 89 ? -8.190 -6.615 29.359 1.00 95.00 89 THR A C 1
ATOM 647 O O . THR A 1 89 ? -9.242 -6.391 28.756 1.00 95.00 89 THR A O 1
ATOM 650 N N . GLY A 1 90 ? -7.472 -5.625 29.899 1.00 92.62 90 GLY A N 1
ATOM 651 C CA . GLY A 1 90 ? -7.826 -4.223 29.692 1.00 92.62 90 GLY A CA 1
ATOM 652 C C . GLY A 1 90 ? -7.834 -3.852 28.211 1.00 92.62 90 GLY A C 1
ATOM 653 O O . GLY A 1 90 ? -8.724 -3.138 27.756 1.00 92.62 90 GLY A O 1
ATOM 654 N N . GLN A 1 91 ? -6.930 -4.437 27.417 1.00 90.44 91 GLN A N 1
ATOM 655 C CA . GLN A 1 91 ? -6.946 -4.309 25.960 1.00 90.44 91 GLN A CA 1
ATOM 656 C C . GLN A 1 91 ? -8.203 -4.924 25.321 1.00 90.44 91 GLN A C 1
ATOM 658 O O . GLN A 1 91 ? -8.741 -4.343 24.380 1.00 90.44 91 GLN A O 1
ATOM 663 N N . ALA A 1 92 ? -8.692 -6.067 25.812 1.00 91.56 92 ALA A N 1
ATOM 664 C CA . ALA A 1 92 ? -9.933 -6.664 25.317 1.00 91.56 92 ALA A CA 1
ATOM 665 C C . ALA A 1 92 ? -11.141 -5.754 25.596 1.00 91.56 92 ALA A C 1
ATOM 667 O O . ALA A 1 92 ? -11.928 -5.490 24.690 1.00 91.56 92 ALA A O 1
ATOM 668 N N . ILE A 1 93 ? -11.237 -5.197 26.810 1.00 93.75 93 ILE A N 1
ATOM 669 C CA . ILE A 1 93 ? -12.272 -4.210 27.161 1.00 93.75 93 ILE A CA 1
ATOM 670 C C . ILE A 1 93 ? -12.133 -2.957 26.283 1.00 93.75 93 ILE A C 1
ATOM 672 O O . ILE A 1 93 ? -13.119 -2.465 25.735 1.00 93.75 93 ILE A O 1
ATOM 676 N N . GLN A 1 94 ? -10.907 -2.472 26.074 1.00 91.69 94 GLN A N 1
ATOM 677 C CA . GLN A 1 94 ? -10.634 -1.312 25.227 1.00 91.69 94 GLN A CA 1
ATOM 678 C C . GLN A 1 94 ? -11.093 -1.519 23.780 1.00 91.69 94 GLN A C 1
ATOM 680 O O . GLN A 1 94 ? -11.593 -0.577 23.175 1.00 91.69 94 GLN A O 1
ATOM 685 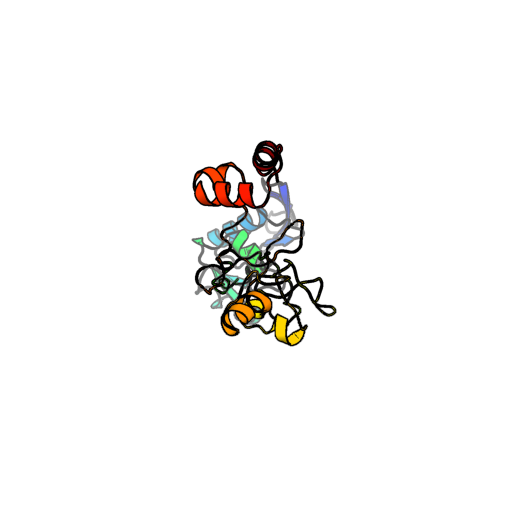N N . LEU A 1 95 ? -10.938 -2.722 23.220 1.00 89.12 95 LEU A N 1
ATOM 686 C CA . LEU A 1 95 ? -11.398 -3.044 21.864 1.00 89.12 95 LEU A CA 1
ATOM 687 C C . LEU A 1 95 ? -12.926 -3.054 21.742 1.00 89.12 95 LEU A C 1
ATOM 689 O O . LEU A 1 95 ? -13.442 -2.793 20.662 1.00 89.12 95 LEU A O 1
ATOM 693 N N . VAL A 1 96 ? -13.647 -3.319 22.830 1.00 90.38 96 VAL A N 1
ATOM 694 C CA . VAL A 1 96 ? -15.113 -3.228 22.861 1.00 90.38 96 VAL A CA 1
ATOM 695 C C . VAL A 1 96 ? -15.562 -1.765 22.943 1.00 90.38 96 VAL A C 1
ATOM 697 O O . VAL A 1 96 ? -16.468 -1.365 22.219 1.00 90.38 96 VAL A O 1
ATOM 700 N N . ILE A 1 97 ? -14.900 -0.957 23.781 1.00 90.00 97 ILE A N 1
ATOM 701 C CA . ILE A 1 97 ? -15.211 0.474 23.977 1.00 90.00 97 ILE A CA 1
ATOM 702 C C . ILE A 1 97 ? -14.797 1.316 22.763 1.00 90.00 97 ILE A C 1
ATOM 704 O O . ILE A 1 97 ? -15.463 2.272 22.374 1.00 90.00 97 ILE A O 1
ATOM 708 N N . THR A 1 98 ? -13.647 0.998 22.178 1.00 84.75 98 THR A N 1
ATOM 709 C CA . THR A 1 98 ? -13.073 1.691 21.025 1.00 84.75 98 THR A CA 1
ATOM 710 C C . THR A 1 98 ? -12.464 0.643 20.103 1.00 84.75 98 THR A C 1
ATOM 712 O O . THR A 1 98 ? -11.260 0.368 20.188 1.00 84.75 98 THR A O 1
ATOM 715 N N . PRO A 1 99 ? -13.278 0.026 19.230 1.00 74.94 99 PRO A N 1
ATOM 716 C CA . PRO A 1 99 ? -12.761 -0.928 18.269 1.00 74.94 99 PRO A CA 1
ATOM 717 C C . PRO A 1 99 ? -11.680 -0.249 17.439 1.00 74.94 99 PRO A C 1
ATOM 719 O O . PRO A 1 99 ? -11.897 0.805 16.836 1.00 74.94 99 PRO A O 1
ATOM 722 N N . ARG A 1 100 ? -10.480 -0.840 17.436 1.00 62.72 100 ARG A N 1
ATOM 723 C CA . ARG A 1 100 ? -9.460 -0.429 16.473 1.00 62.72 100 ARG A CA 1
ATOM 724 C C . ARG A 1 100 ? -10.048 -0.707 15.090 1.00 62.72 100 ARG A C 1
ATOM 726 O O . ARG A 1 100 ? -10.559 -1.812 14.901 1.00 62.72 100 ARG A O 1
ATOM 733 N N . PRO A 1 101 ? -9.992 0.241 14.139 1.00 60.56 101 PRO A N 1
ATOM 734 C CA . PRO A 1 101 ? -10.337 -0.086 12.766 1.00 60.56 101 PRO A CA 1
ATOM 735 C C . PRO A 1 101 ? -9.491 -1.294 12.366 1.00 60.56 101 PRO A C 1
ATOM 737 O O . PRO A 1 101 ? -8.274 -1.293 12.586 1.00 60.56 101 PRO A O 1
ATOM 740 N N . GLU A 1 102 ? -10.142 -2.353 11.880 1.00 57.25 102 GLU A N 1
ATOM 741 C CA . GLU A 1 102 ? -9.432 -3.550 11.444 1.00 57.25 102 GLU A CA 1
ATOM 742 C C . GLU A 1 102 ? -8.316 -3.135 10.476 1.00 57.25 102 GLU A C 1
ATOM 744 O O . GLU A 1 102 ? -8.546 -2.276 9.613 1.00 57.25 102 GLU A O 1
ATOM 749 N N . PRO A 1 103 ? -7.099 -3.701 10.596 1.00 57.22 103 PRO A N 1
ATOM 750 C CA . PRO A 1 103 ? -6.070 -3.473 9.599 1.00 57.22 103 PRO A CA 1
ATOM 751 C C . PRO A 1 103 ? -6.648 -3.864 8.240 1.00 57.22 103 PRO A C 1
ATOM 753 O O . PRO A 1 103 ? -6.969 -5.033 8.018 1.00 57.22 103 PRO A O 1
ATOM 756 N N . ARG A 1 104 ? -6.822 -2.888 7.341 1.00 63.97 104 ARG A N 1
ATOM 757 C CA . ARG A 1 104 ? -7.382 -3.146 6.011 1.00 63.97 104 ARG A CA 1
ATOM 758 C C . ARG A 1 104 ? -6.570 -4.256 5.347 1.00 63.97 104 ARG A C 1
ATOM 760 O O . ARG A 1 104 ? -5.352 -4.125 5.208 1.00 63.97 104 ARG A O 1
ATOM 767 N N . GLN A 1 105 ? -7.231 -5.342 4.942 1.00 67.06 105 GLN A N 1
ATOM 768 C CA . GLN A 1 105 ? -6.564 -6.427 4.228 1.00 67.06 105 GLN A CA 1
ATOM 769 C C . GLN A 1 105 ? -5.964 -5.875 2.934 1.00 67.06 105 GLN A C 1
ATOM 771 O O . GLN A 1 105 ? -6.682 -5.411 2.048 1.00 67.06 105 GLN A O 1
ATOM 776 N N . ARG A 1 106 ? -4.633 -5.908 2.836 1.00 77.69 106 ARG A N 1
ATOM 777 C CA . ARG A 1 106 ? -3.909 -5.485 1.637 1.00 77.69 106 ARG A CA 1
ATOM 778 C C . ARG A 1 106 ? -3.611 -6.721 0.799 1.00 77.69 106 ARG A C 1
ATOM 780 O O . ARG A 1 106 ? -2.771 -7.523 1.206 1.00 77.69 106 ARG A O 1
ATOM 787 N N . PRO A 1 107 ? -4.290 -6.920 -0.339 1.00 84.62 107 PRO A N 1
ATOM 788 C CA . PRO A 1 107 ? -3.968 -8.029 -1.220 1.00 84.62 107 PRO A CA 1
ATOM 789 C C . PRO A 1 107 ? -2.546 -7.879 -1.781 1.00 84.62 107 PRO A C 1
ATOM 791 O O . PRO A 1 107 ? -2.003 -6.772 -1.862 1.00 84.62 107 PRO A O 1
ATOM 794 N N . ALA A 1 108 ? -1.939 -9.004 -2.162 1.00 88.19 108 ALA A N 1
ATOM 795 C CA . ALA A 1 108 ? -0.616 -9.022 -2.777 1.00 88.19 108 ALA A CA 1
ATOM 796 C C . ALA A 1 108 ? -0.629 -8.277 -4.118 1.00 88.19 108 ALA A C 1
ATOM 798 O O . ALA A 1 108 ? -1.572 -8.431 -4.903 1.00 88.19 108 ALA A O 1
ATOM 799 N N . LEU A 1 109 ? 0.410 -7.481 -4.379 1.00 89.62 109 LEU A N 1
ATOM 800 C CA . LEU A 1 109 ? 0.538 -6.721 -5.621 1.00 89.62 109 LEU A CA 1
ATOM 801 C C . LEU A 1 109 ? 0.458 -7.645 -6.852 1.00 89.62 109 LEU A C 1
ATOM 803 O O . LEU A 1 109 ? 0.914 -8.789 -6.790 1.00 89.62 109 LEU A O 1
ATOM 807 N N . PRO A 1 110 ? -0.116 -7.168 -7.974 1.00 91.56 110 PRO A N 1
ATOM 808 C CA . PRO A 1 110 ? -0.017 -7.875 -9.244 1.00 91.56 110 PRO A CA 1
ATOM 809 C C . PRO A 1 110 ? 1.442 -8.124 -9.626 1.00 91.56 110 PRO A C 1
ATOM 811 O O . PRO A 1 110 ? 2.324 -7.348 -9.265 1.00 91.56 110 PRO A O 1
ATOM 814 N N . GLN A 1 111 ? 1.677 -9.174 -10.408 1.00 91.25 111 GLN A N 1
ATOM 815 C CA . GLN A 1 111 ? 2.975 -9.380 -11.037 1.00 91.25 111 GLN A CA 1
ATOM 816 C C . GLN A 1 111 ? 3.128 -8.447 -12.238 1.00 91.25 111 GLN A C 1
ATOM 818 O O . GLN A 1 111 ? 2.213 -8.318 -13.054 1.00 91.25 111 GLN A O 1
ATOM 823 N N . PHE A 1 112 ? 4.301 -7.833 -12.347 1.00 93.44 112 PHE A N 1
ATOM 824 C CA . PHE A 1 112 ? 4.684 -6.972 -13.457 1.00 93.44 112 PHE A CA 1
ATOM 825 C C . PHE A 1 112 ? 5.966 -7.542 -14.072 1.00 93.44 112 PHE A C 1
ATOM 827 O O . PHE A 1 112 ? 7.014 -7.425 -13.441 1.00 93.44 112 PHE A O 1
ATOM 834 N N . PRO A 1 113 ? 5.906 -8.160 -15.267 1.00 92.44 113 PRO A N 1
ATOM 835 C CA . PRO A 1 113 ? 7.047 -8.872 -15.851 1.00 92.44 113 PRO A CA 1
ATOM 836 C C . PRO A 1 113 ? 8.304 -8.016 -16.008 1.00 92.44 113 PRO A C 1
ATOM 838 O O . PRO A 1 113 ? 9.407 -8.518 -15.858 1.00 92.44 113 PRO A O 1
ATOM 841 N N . TYR A 1 114 ? 8.128 -6.722 -16.274 1.00 94.12 114 TYR A N 1
ATOM 842 C CA . TYR A 1 114 ? 9.242 -5.806 -16.493 1.00 94.12 114 TYR A CA 1
ATOM 843 C C . TYR A 1 114 ? 9.585 -4.970 -15.251 1.00 94.12 114 TYR A C 1
ATOM 845 O O . TYR A 1 114 ? 10.576 -4.257 -15.266 1.00 94.12 114 TYR A O 1
ATOM 853 N N . HIS A 1 115 ? 8.807 -5.036 -14.165 1.00 91.94 115 HIS A N 1
ATOM 854 C CA . HIS A 1 115 ? 9.075 -4.273 -12.939 1.00 91.94 115 HIS A CA 1
ATOM 855 C C . HIS A 1 115 ? 8.582 -5.051 -11.705 1.00 91.94 115 HIS A C 1
ATOM 857 O O . HIS A 1 115 ? 7.577 -4.672 -11.100 1.00 91.94 115 HIS A O 1
ATOM 863 N N . PRO A 1 116 ? 9.257 -6.150 -11.321 1.00 87.00 116 PRO A N 1
ATOM 864 C CA . PRO A 1 116 ? 8.798 -7.086 -10.286 1.00 87.00 116 PRO A CA 1
ATOM 865 C C . PRO A 1 116 ? 8.594 -6.442 -8.908 1.00 87.00 116 PRO A C 1
ATOM 867 O O . PRO A 1 116 ? 7.754 -6.902 -8.135 1.00 87.00 116 PRO A O 1
ATOM 870 N N . ASN A 1 117 ? 9.334 -5.368 -8.614 1.00 82.81 117 ASN A N 1
ATOM 871 C CA . ASN A 1 117 ? 9.255 -4.598 -7.373 1.00 82.81 117 ASN A CA 1
ATOM 872 C C . ASN A 1 117 ? 8.753 -3.174 -7.662 1.00 82.81 117 ASN A C 1
ATOM 874 O O . ASN A 1 117 ? 9.515 -2.219 -7.515 1.00 82.81 117 ASN A O 1
ATOM 878 N N . PRO A 1 118 ? 7.497 -3.016 -8.115 1.00 79.50 118 PRO A N 1
ATOM 879 C CA . PRO A 1 118 ? 6.998 -1.739 -8.597 1.00 79.50 118 PRO A CA 1
ATOM 880 C C . PRO A 1 118 ? 6.938 -0.703 -7.477 1.00 79.50 118 PRO A C 1
ATOM 882 O O . PRO A 1 118 ? 6.682 -1.030 -6.315 1.00 79.50 118 PRO A O 1
ATOM 885 N N . VAL A 1 119 ? 7.066 0.570 -7.849 1.00 72.56 119 VAL A N 1
ATOM 886 C CA . VAL A 1 119 ? 6.870 1.694 -6.926 1.00 72.56 119 VAL A CA 1
ATOM 887 C C . VAL A 1 119 ? 5.405 1.734 -6.477 1.00 72.56 119 VAL A C 1
ATOM 889 O O . VAL A 1 119 ? 4.545 2.304 -7.144 1.00 72.56 119 VAL A O 1
ATOM 892 N N . ALA A 1 120 ? 5.098 1.108 -5.346 1.00 73.00 120 ALA A N 1
ATOM 893 C CA . ALA A 1 120 ? 3.778 1.131 -4.731 1.00 73.00 120 ALA A CA 1
ATOM 894 C C . ALA A 1 120 ? 3.891 1.631 -3.292 1.00 73.00 120 ALA A C 1
ATOM 896 O O . ALA A 1 120 ? 4.651 1.098 -2.485 1.00 73.00 120 ALA A O 1
ATOM 897 N N . THR A 1 121 ? 3.097 2.643 -2.960 1.00 74.88 121 THR A N 1
ATOM 898 C CA . THR A 1 121 ? 3.016 3.190 -1.608 1.00 74.88 121 THR A CA 1
ATOM 899 C C . THR A 1 121 ? 1.759 2.670 -0.927 1.00 74.88 121 THR A C 1
ATOM 901 O O . THR A 1 121 ? 0.705 2.490 -1.546 1.00 74.88 121 THR A O 1
ATOM 904 N N . ILE A 1 122 ? 1.873 2.410 0.371 1.00 79.06 122 ILE A N 1
ATOM 905 C CA . ILE A 1 122 ? 0.728 2.072 1.207 1.00 79.06 122 ILE A CA 1
ATOM 906 C C . ILE A 1 122 ? -0.206 3.283 1.281 1.00 79.06 122 ILE A C 1
ATOM 908 O O . ILE A 1 122 ? 0.236 4.391 1.575 1.00 79.06 122 ILE A O 1
ATOM 912 N N . SER A 1 123 ? -1.499 3.072 1.048 1.00 79.25 123 SER A N 1
ATOM 913 C CA . SER A 1 123 ? -2.508 4.126 1.167 1.00 79.25 123 SER A CA 1
ATOM 914 C C . SER A 1 123 ? -3.850 3.573 1.621 1.00 79.25 123 SER A C 1
ATOM 916 O O . SER A 1 123 ? -4.311 2.550 1.120 1.00 79.25 123 SER A O 1
ATOM 918 N N . ASP A 1 124 ? -4.485 4.281 2.550 1.00 78.44 124 ASP A N 1
ATOM 919 C CA . ASP A 1 124 ? -5.844 4.009 3.023 1.00 78.44 124 ASP A CA 1
ATOM 920 C C . ASP A 1 124 ? -6.925 4.715 2.186 1.00 78.44 124 ASP A C 1
ATOM 922 O O . ASP A 1 124 ? -8.115 4.518 2.425 1.00 78.44 124 ASP A O 1
ATOM 926 N N . ALA A 1 125 ? -6.531 5.530 1.202 1.00 81.31 125 ALA A N 1
ATOM 927 C CA . ALA A 1 125 ? -7.463 6.236 0.332 1.00 81.31 125 ALA A CA 1
ATOM 928 C C . ALA A 1 125 ? -8.052 5.310 -0.755 1.00 81.31 125 ALA A C 1
ATOM 930 O O . ALA A 1 125 ? -7.361 4.415 -1.261 1.00 81.31 125 ALA A O 1
ATOM 931 N N . PRO A 1 126 ? -9.311 5.533 -1.179 1.00 86.81 126 PRO A N 1
ATOM 932 C CA . PRO A 1 126 ? -9.883 4.816 -2.310 1.00 86.81 126 PRO A CA 1
ATOM 933 C C . PRO A 1 126 ? -9.144 5.174 -3.606 1.00 86.81 126 PRO A C 1
ATOM 935 O O . PRO A 1 126 ? -8.809 6.327 -3.867 1.00 86.81 126 PRO A O 1
ATOM 938 N N . CYS A 1 127 ? -8.923 4.176 -4.460 1.00 89.81 127 CYS A N 1
ATOM 939 C CA . CYS A 1 127 ? -8.263 4.372 -5.750 1.00 89.81 127 CYS A CA 1
ATOM 940 C C . CYS A 1 127 ? -9.048 5.341 -6.651 1.00 89.81 127 CYS A C 1
ATOM 942 O O . CYS A 1 127 ? -10.188 5.041 -7.007 1.00 89.81 127 CYS A O 1
ATOM 944 N N . ALA A 1 128 ? -8.425 6.418 -7.139 1.00 89.19 128 ALA A N 1
ATOM 945 C CA . ALA A 1 128 ? -9.088 7.401 -8.007 1.00 89.19 128 ALA A CA 1
ATOM 946 C C . ALA A 1 128 ? -9.627 6.806 -9.327 1.00 89.19 128 ALA A C 1
ATOM 948 O O . ALA A 1 128 ? -10.634 7.263 -9.865 1.00 89.19 128 ALA A O 1
ATOM 949 N N . CYS A 1 129 ? -9.018 5.720 -9.817 1.00 90.06 129 CYS A N 1
ATOM 950 C CA . CYS A 1 129 ? -9.468 5.020 -11.021 1.00 90.06 129 CYS A CA 1
ATOM 951 C C . CYS A 1 129 ? -10.702 4.130 -10.798 1.00 90.06 129 CYS A C 1
ATOM 953 O O . CYS A 1 129 ? -11.466 3.900 -11.737 1.00 90.06 129 CYS A O 1
ATOM 955 N N . CYS A 1 130 ? -10.927 3.591 -9.592 1.00 91.38 130 CYS A N 1
ATOM 956 C CA . CYS A 1 130 ? -12.006 2.612 -9.386 1.00 91.38 130 CYS A CA 1
ATOM 957 C C . CYS A 1 130 ? -12.774 2.637 -8.071 1.00 91.38 130 CYS A C 1
ATOM 959 O O . CYS A 1 130 ? -13.623 1.771 -7.871 1.00 91.38 130 CYS A O 1
ATOM 961 N N . GLY A 1 131 ? -12.467 3.570 -7.180 1.00 89.25 131 GLY A N 1
ATOM 962 C CA . GLY A 1 131 ? -13.120 3.732 -5.885 1.00 89.25 131 GLY A CA 1
ATOM 963 C C . GLY A 1 131 ? -12.845 2.619 -4.873 1.00 89.25 131 GLY A C 1
ATOM 964 O O . GLY A 1 131 ? -13.413 2.647 -3.793 1.00 89.25 131 GLY A O 1
ATOM 965 N N . GLN A 1 132 ? -12.011 1.625 -5.197 1.00 88.75 132 GLN A N 1
ATOM 966 C CA . GLN A 1 132 ? -11.730 0.503 -4.297 1.00 88.75 132 GLN A CA 1
ATOM 967 C C . GLN A 1 132 ? -10.592 0.845 -3.331 1.00 88.75 132 GLN A C 1
ATOM 969 O O . GLN A 1 132 ? -9.539 1.325 -3.763 1.00 88.75 132 GLN A O 1
ATOM 974 N N . GLU A 1 133 ? -10.780 0.525 -2.054 1.00 87.06 133 GLU A N 1
ATOM 975 C CA . GLU A 1 133 ? -9.766 0.619 -1.000 1.00 87.06 133 GLU A CA 1
ATOM 976 C C . GLU A 1 133 ? -8.962 -0.687 -0.957 1.00 87.06 133 GLU A C 1
ATOM 978 O O . GLU A 1 133 ? -9.424 -1.698 -0.438 1.00 87.06 133 GLU A O 1
ATOM 983 N N . ARG A 1 134 ? -7.768 -0.700 -1.562 1.00 84.81 134 ARG A N 1
ATOM 984 C CA . ARG A 1 134 ? -6.906 -1.903 -1.622 1.00 84.81 134 ARG A CA 1
ATOM 985 C C . ARG A 1 134 ? -5.621 -1.783 -0.812 1.00 84.81 134 ARG A C 1
ATOM 987 O O . ARG A 1 134 ? -4.794 -2.685 -0.859 1.00 84.81 134 ARG A O 1
ATOM 994 N N . GLY A 1 135 ? -5.415 -0.667 -0.120 1.00 86.38 135 GLY A N 1
ATOM 995 C CA . GLY A 1 135 ? -4.199 -0.454 0.659 1.00 86.38 135 GLY A CA 1
ATOM 996 C C . GLY A 1 135 ? -2.970 -0.036 -0.155 1.00 86.38 135 GLY A C 1
ATOM 997 O O . GLY A 1 135 ? -1.914 0.150 0.442 1.00 86.38 135 GLY A O 1
ATOM 998 N N . TRP A 1 136 ? -3.086 0.094 -1.483 1.00 88.75 136 TRP A N 1
ATOM 999 C CA . TRP A 1 136 ? -1.973 0.366 -2.398 1.00 88.75 136 TRP A CA 1
ATOM 1000 C C . TRP A 1 136 ? -2.310 1.464 -3.398 1.00 88.75 136 TRP A C 1
ATOM 1002 O O . TRP A 1 136 ? -3.360 1.422 -4.052 1.00 88.75 136 TRP A O 1
ATOM 1012 N N . VAL A 1 137 ? -1.357 2.364 -3.604 1.00 90.31 137 VAL A N 1
ATOM 1013 C CA . VAL A 1 137 ? -1.402 3.391 -4.639 1.00 90.31 137 VAL A CA 1
ATOM 1014 C C . VAL A 1 137 ? -0.075 3.441 -5.393 1.00 90.31 137 VAL A C 1
ATOM 1016 O O . VAL A 1 137 ? 0.996 3.329 -4.804 1.00 90.31 137 VAL A O 1
ATOM 1019 N N . TYR A 1 138 ? -0.159 3.560 -6.712 1.00 90.00 138 TYR A N 1
ATOM 1020 C CA . TYR A 1 138 ? 0.962 3.894 -7.576 1.00 90.00 138 TYR A CA 1
ATOM 1021 C C . TYR A 1 138 ? 1.005 5.413 -7.736 1.00 90.00 138 TYR A C 1
ATOM 1023 O O . TYR A 1 138 ? 0.035 6.013 -8.209 1.00 90.00 138 TYR A O 1
ATOM 1031 N N . THR A 1 139 ? 2.129 6.003 -7.339 1.00 85.12 139 THR A N 1
ATOM 1032 C CA . THR A 1 139 ? 2.423 7.444 -7.420 1.00 85.12 139 THR A CA 1
ATOM 1033 C C . THR A 1 139 ? 3.717 7.710 -8.193 1.00 85.12 139 THR A C 1
ATOM 1035 O O . THR A 1 139 ? 4.342 8.752 -8.018 1.00 85.12 139 THR A O 1
ATOM 1038 N N . GLY A 1 140 ? 4.171 6.737 -8.989 1.00 86.38 140 GLY A N 1
ATOM 1039 C CA . GLY A 1 140 ? 5.314 6.911 -9.880 1.00 86.38 140 GLY A CA 1
ATOM 1040 C C . GLY A 1 140 ? 4.959 7.739 -11.124 1.00 86.38 140 GLY A C 1
ATOM 1041 O O . GLY A 1 140 ? 3.863 8.298 -11.202 1.00 86.38 140 GLY A O 1
ATOM 1042 N N . PRO A 1 141 ? 5.861 7.794 -12.119 1.00 86.75 141 PRO A N 1
ATOM 1043 C CA . PRO A 1 141 ? 5.643 8.533 -13.360 1.00 86.75 141 PRO A CA 1
ATOM 1044 C C . PRO A 1 141 ? 4.337 8.156 -14.072 1.00 86.75 141 PRO A C 1
ATOM 1046 O O . PRO A 1 141 ? 4.012 6.976 -14.230 1.00 86.75 141 PRO A O 1
ATOM 1049 N N . VAL A 1 142 ? 3.592 9.167 -14.513 1.00 89.88 142 VAL A N 1
ATOM 1050 C CA . VAL A 1 142 ? 2.399 9.013 -15.350 1.00 89.88 142 VAL A CA 1
ATOM 1051 C C . VAL A 1 142 ? 2.395 10.128 -16.384 1.00 89.88 142 VAL A C 1
ATOM 1053 O O . VAL A 1 142 ? 2.427 11.305 -16.034 1.00 89.88 142 VAL A O 1
ATOM 1056 N N . HIS A 1 143 ? 2.302 9.752 -17.651 1.00 88.44 143 HIS A N 1
ATOM 1057 C CA . HIS A 1 143 ? 2.170 10.663 -18.778 1.00 88.44 143 HIS A CA 1
ATOM 1058 C C . HIS A 1 143 ? 0.715 10.641 -19.243 1.00 88.44 143 HIS A C 1
ATOM 1060 O O . HIS A 1 143 ? 0.314 9.763 -20.004 1.00 88.44 143 HIS A O 1
ATOM 1066 N N . ALA A 1 144 ? -0.087 11.565 -18.715 1.00 89.69 144 ALA A N 1
ATOM 1067 C CA . ALA A 1 144 ? -1.477 11.801 -19.104 1.00 89.69 144 ALA A CA 1
ATOM 1068 C C . ALA A 1 144 ? -1.932 13.181 -18.617 1.00 89.69 144 ALA A C 1
ATOM 1070 O O . ALA A 1 144 ? -1.575 13.594 -17.517 1.00 89.69 144 ALA A O 1
ATOM 1071 N N . ALA A 1 145 ? -2.756 13.868 -19.411 1.00 87.88 145 ALA A N 1
ATOM 1072 C CA . ALA A 1 145 ? -3.310 15.170 -19.033 1.00 87.88 145 ALA A CA 1
ATOM 1073 C C . ALA A 1 145 ? -4.351 15.063 -17.903 1.00 87.88 145 ALA A C 1
ATOM 1075 O O . ALA A 1 145 ? -4.404 15.925 -17.032 1.00 87.88 145 ALA A O 1
ATOM 1076 N N . ASP A 1 146 ? -5.140 13.985 -17.904 1.00 88.88 146 ASP A N 1
ATOM 1077 C CA . ASP A 1 146 ? -6.274 13.791 -16.991 1.00 88.88 146 ASP A CA 1
ATOM 1078 C C . ASP A 1 146 ? -5.991 12.752 -15.889 1.00 88.88 146 ASP A C 1
ATOM 1080 O O . ASP A 1 146 ? -6.914 12.249 -15.236 1.00 88.88 146 ASP A O 1
ATOM 1084 N N . ALA A 1 147 ? -4.724 12.375 -15.690 1.00 87.06 147 ALA A N 1
ATOM 1085 C CA . ALA A 1 147 ? -4.362 11.458 -14.618 1.00 87.06 147 ALA A CA 1
ATOM 1086 C C . ALA A 1 147 ? -4.513 12.137 -13.244 1.00 87.06 147 ALA A C 1
ATOM 1088 O O . ALA A 1 147 ? -4.093 13.277 -13.066 1.00 87.06 147 ALA A O 1
ATOM 1089 N N . PRO A 1 148 ? -5.099 11.452 -12.248 1.00 86.62 148 PRO A N 1
ATOM 1090 C CA . PRO A 1 148 ? -5.287 12.027 -10.923 1.00 86.62 148 PRO A CA 1
ATOM 1091 C C . PRO A 1 148 ? -3.962 12.124 -10.155 1.00 86.62 148 PRO A C 1
ATOM 1093 O O . PRO A 1 148 ? -3.247 11.127 -10.044 1.00 86.62 148 PRO A O 1
ATOM 1096 N N . ASP A 1 149 ? -3.713 13.267 -9.508 1.00 85.62 149 ASP A N 1
ATOM 1097 C CA . ASP A 1 149 ? -2.543 13.486 -8.632 1.00 85.62 149 ASP A CA 1
ATOM 1098 C C . ASP A 1 149 ? -2.468 12.481 -7.474 1.00 85.62 149 ASP A C 1
ATOM 1100 O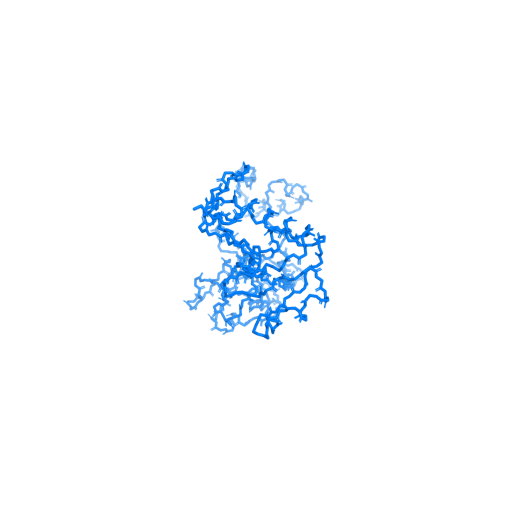 O . ASP A 1 149 ? -1.394 12.112 -7.004 1.00 85.62 149 ASP A O 1
ATOM 1104 N N . SER A 1 150 ? -3.626 12.004 -7.009 1.00 85.38 150 SER A N 1
ATOM 1105 C CA . SER A 1 150 ? -3.723 10.997 -5.951 1.00 85.38 150 SER A CA 1
ATOM 1106 C C . SER A 1 150 ? -3.334 9.588 -6.403 1.00 85.38 150 SER A C 1
ATOM 1108 O O . SER A 1 150 ? -3.300 8.683 -5.573 1.00 85.38 150 SER A O 1
ATOM 1110 N N . GLY A 1 151 ? -3.037 9.386 -7.689 1.00 86.44 151 GLY A N 1
ATOM 1111 C CA . GLY A 1 151 ? -2.566 8.123 -8.237 1.00 86.44 151 GLY A CA 1
ATOM 1112 C C . GLY A 1 151 ? -3.660 7.079 -8.473 1.00 86.44 151 GLY A C 1
ATOM 1113 O O . GLY A 1 151 ? -4.859 7.272 -8.255 1.00 86.44 151 GLY A O 1
ATOM 1114 N N . SER A 1 152 ? -3.238 5.916 -8.965 1.00 91.06 152 SER A N 1
ATOM 1115 C CA . SER A 1 152 ? -4.110 4.768 -9.250 1.00 91.06 152 SER A CA 1
ATOM 1116 C C . SER A 1 152 ? -3.591 3.525 -8.545 1.00 91.06 152 SER A C 1
ATOM 1118 O O . SER A 1 152 ? -2.396 3.382 -8.340 1.00 91.06 152 SER A O 1
ATOM 1120 N N . CYS A 1 153 ? -4.454 2.579 -8.173 1.00 92.38 153 CYS A N 1
ATOM 1121 C CA . CYS A 1 153 ? -3.956 1.347 -7.562 1.00 92.38 153 CYS A CA 1
ATOM 1122 C C . CYS A 1 153 ? -3.203 0.478 -8.592 1.00 92.38 153 CYS A C 1
ATOM 1124 O O . CYS A 1 153 ? -3.631 0.416 -9.753 1.00 92.38 153 CYS A O 1
ATOM 1126 N N . PRO A 1 154 ? -2.156 -0.263 -8.179 1.00 93.25 154 PRO A N 1
ATOM 1127 C CA . PRO A 1 154 ? -1.346 -1.092 -9.081 1.00 93.25 154 PRO A CA 1
ATOM 1128 C C . PRO A 1 154 ? -2.149 -2.097 -9.920 1.00 93.25 154 PRO A C 1
ATOM 1130 O O . PRO A 1 154 ? -1.795 -2.387 -11.053 1.00 93.25 154 PRO A O 1
ATOM 1133 N N . TYR A 1 155 ? -3.303 -2.566 -9.439 1.00 94.06 155 TYR A N 1
ATOM 1134 C CA . TYR A 1 155 ? -4.208 -3.418 -10.224 1.00 94.06 155 TYR A CA 1
ATOM 1135 C C . TYR A 1 155 ? -4.747 -2.726 -11.477 1.00 94.06 155 TYR A C 1
ATOM 1137 O O . TYR A 1 155 ? -4.883 -3.348 -12.525 1.00 94.06 155 TYR A O 1
ATOM 1145 N N . ARG A 1 156 ? -5.090 -1.436 -11.388 1.00 94.94 156 ARG A N 1
ATOM 1146 C CA . ARG A 1 156 ? -5.594 -0.696 -12.551 1.00 94.94 156 ARG A CA 1
ATOM 1147 C C . ARG A 1 156 ? -4.491 -0.424 -13.564 1.00 94.94 156 ARG A C 1
ATOM 1149 O O . ARG A 1 156 ? -4.809 -0.376 -14.746 1.00 94.94 156 ARG A O 1
ATOM 1156 N N . VAL A 1 157 ? -3.241 -0.332 -13.114 1.00 94.44 157 VAL A N 1
ATOM 1157 C CA . VAL A 1 157 ? -2.062 -0.338 -13.987 1.00 94.44 157 VAL A CA 1
ATOM 1158 C C . VAL A 1 157 ? -1.921 -1.711 -14.650 1.00 94.44 157 VAL A C 1
ATOM 1160 O O . VAL A 1 157 ? -2.046 -1.797 -15.863 1.00 94.44 157 VAL A O 1
ATOM 1163 N N . ALA A 1 158 ? -1.829 -2.797 -13.877 1.00 95.12 158 ALA A N 1
ATOM 1164 C CA . ALA A 1 158 ? -1.618 -4.160 -14.388 1.00 95.12 158 ALA A CA 1
ATOM 1165 C C . ALA A 1 158 ? -2.642 -4.597 -15.450 1.00 95.12 158 ALA A C 1
ATOM 1167 O O . ALA A 1 158 ? -2.293 -5.189 -16.468 1.00 95.12 158 ALA A O 1
ATOM 1168 N N . PHE A 1 159 ? -3.922 -4.274 -15.242 1.00 94.75 159 PHE A N 1
ATOM 1169 C CA . PHE A 1 159 ? -4.992 -4.607 -16.189 1.00 94.75 159 PHE A CA 1
ATOM 1170 C C . PHE A 1 159 ? -5.170 -3.574 -17.315 1.00 94.75 159 PHE A C 1
ATOM 1172 O O . PHE A 1 159 ? -6.150 -3.650 -18.052 1.00 94.75 159 PHE A O 1
ATOM 1179 N N . GLY A 1 160 ? -4.290 -2.574 -17.425 1.00 95.12 160 GLY A N 1
ATOM 1180 C CA . GLY A 1 160 ? -4.359 -1.507 -18.430 1.00 95.12 160 GLY A CA 1
ATOM 1181 C C . GLY A 1 160 ? -5.532 -0.539 -18.259 1.00 95.12 160 GLY A C 1
ATOM 1182 O O . GLY A 1 160 ? -5.730 0.341 -19.085 1.00 95.12 160 GLY A O 1
ATOM 1183 N N . LYS A 1 161 ? -6.319 -0.654 -17.185 1.00 96.44 161 LYS A N 1
ATOM 1184 C CA . LYS A 1 161 ? -7.535 0.147 -16.970 1.00 96.44 161 LYS A CA 1
ATOM 1185 C C . LYS A 1 161 ? -7.257 1.603 -16.628 1.00 96.44 161 LYS A C 1
ATOM 1187 O O . LYS A 1 161 ? -8.057 2.459 -16.985 1.00 96.44 161 LYS A O 1
ATOM 1192 N N . ALA A 1 162 ? -6.150 1.886 -15.950 1.00 94.50 162 ALA A N 1
ATOM 1193 C CA . ALA A 1 162 ? -5.703 3.260 -15.748 1.00 94.50 162 ALA A CA 1
ATOM 1194 C C . ALA A 1 162 ? -5.271 3.884 -17.085 1.00 94.50 162 ALA A C 1
ATOM 1196 O O . ALA A 1 162 ? -5.725 4.973 -17.420 1.00 94.50 162 ALA A O 1
ATOM 1197 N N . ALA A 1 163 ? -4.498 3.147 -17.886 1.00 95.88 163 ALA A N 1
ATOM 1198 C CA . ALA A 1 163 ? -4.065 3.589 -19.207 1.00 95.88 163 ALA A CA 1
ATOM 1199 C C . ALA A 1 163 ? -5.225 3.774 -20.199 1.00 95.88 163 ALA A C 1
ATOM 1201 O O . ALA A 1 163 ? -5.201 4.709 -20.987 1.00 95.88 163 ALA A O 1
ATOM 1202 N N . GLU A 1 164 ? -6.243 2.910 -20.175 1.00 96.19 164 GLU A N 1
ATOM 1203 C CA . GLU A 1 164 ? -7.463 3.068 -20.982 1.00 96.19 164 GLU A CA 1
ATOM 1204 C C . GLU A 1 164 ? -8.279 4.293 -20.552 1.00 96.19 164 GLU A C 1
ATOM 1206 O O . GLU A 1 164 ? -8.793 5.019 -21.394 1.00 96.19 164 GLU A O 1
ATOM 1211 N N . ARG A 1 165 ? -8.427 4.507 -19.238 1.00 95.44 165 ARG A N 1
ATOM 1212 C CA . ARG A 1 165 ? -9.302 5.552 -18.694 1.00 95.44 165 ARG A CA 1
ATOM 1213 C C . ARG A 1 165 ? -8.734 6.957 -18.865 1.00 95.44 165 ARG A C 1
ATOM 1215 O O . ARG A 1 165 ? -9.511 7.879 -19.081 1.00 95.44 165 ARG A O 1
ATOM 1222 N N . TYR A 1 166 ? -7.426 7.109 -18.693 1.00 94.62 166 TYR A N 1
ATOM 1223 C CA . TYR A 1 166 ? -6.758 8.413 -18.648 1.00 94.62 166 TYR A CA 1
ATOM 1224 C C . TYR A 1 166 ? -5.877 8.680 -19.868 1.00 94.62 166 TYR A C 1
ATOM 1226 O O . TYR A 1 166 ? -5.146 9.661 -19.864 1.00 94.62 166 TYR A O 1
ATOM 1234 N N . ASP A 1 167 ? -5.907 7.786 -20.861 1.00 94.88 167 ASP A N 1
ATOM 1235 C CA . ASP A 1 167 ? -4.963 7.778 -21.984 1.00 94.88 167 ASP A CA 1
ATOM 1236 C C . ASP A 1 167 ? -3.500 7.886 -21.515 1.00 94.88 167 ASP A C 1
ATOM 1238 O O . ASP A 1 167 ? -2.710 8.693 -21.993 1.00 94.88 167 ASP A O 1
ATOM 1242 N N . ALA A 1 168 ? -3.172 7.100 -20.486 1.00 93.38 168 ALA A N 1
ATOM 1243 C CA . ALA A 1 168 ? -1.904 7.205 -19.777 1.00 93.38 168 ALA A CA 1
ATOM 1244 C C . ALA A 1 168 ? -0.851 6.218 -20.280 1.00 93.38 168 ALA A C 1
ATOM 1246 O O . ALA A 1 168 ? -1.152 5.045 -20.539 1.00 93.38 168 ALA A O 1
ATOM 1247 N N . ALA A 1 169 ? 0.397 6.685 -20.296 1.00 93.56 169 ALA A N 1
ATOM 1248 C CA . ALA A 1 169 ? 1.596 5.859 -20.351 1.00 93.56 169 ALA A CA 1
ATOM 1249 C C . ALA A 1 169 ? 2.403 6.003 -19.051 1.00 93.56 169 ALA A C 1
ATOM 1251 O O . ALA A 1 169 ? 2.402 7.054 -18.414 1.00 93.56 169 ALA A O 1
ATOM 1252 N N . PHE A 1 170 ? 3.080 4.937 -18.637 1.00 91.94 170 PHE A N 1
ATOM 1253 C CA . PHE A 1 170 ? 3.871 4.888 -17.398 1.00 91.94 170 PHE A CA 1
ATOM 1254 C C . PHE A 1 170 ? 5.384 4.952 -17.645 1.00 91.94 170 PHE A C 1
ATOM 1256 O O . PHE A 1 170 ? 6.164 5.010 -16.698 1.00 91.94 170 PHE A O 1
ATOM 1263 N N . ALA A 1 171 ? 5.785 4.959 -18.914 1.00 90.50 171 ALA A N 1
ATOM 1264 C CA . ALA A 1 171 ? 7.134 5.221 -19.387 1.00 90.50 171 ALA A CA 1
ATOM 1265 C C . ALA A 1 171 ? 7.044 6.058 -20.669 1.00 90.50 171 ALA A C 1
ATOM 1267 O O . ALA A 1 171 ? 6.028 6.006 -21.366 1.00 90.50 171 ALA A O 1
ATOM 1268 N N . ASP A 1 172 ? 8.101 6.807 -20.975 1.00 87.69 172 ASP A N 1
ATOM 1269 C CA . ASP A 1 172 ? 8.098 7.767 -22.088 1.00 87.69 172 ASP A CA 1
ATOM 1270 C C . ASP A 1 172 ? 8.253 7.100 -23.459 1.00 87.69 172 ASP A C 1
ATOM 1272 O O . ASP A 1 172 ? 7.858 7.649 -24.487 1.00 87.69 172 ASP A O 1
ATOM 1276 N N . GLY A 1 173 ? 8.817 5.896 -23.489 1.00 90.69 173 GLY A N 1
ATOM 1277 C CA . GLY A 1 173 ? 9.035 5.162 -24.722 1.00 90.69 173 GLY A CA 1
ATOM 1278 C C . GLY A 1 173 ? 9.784 3.862 -24.497 1.00 90.69 173 GLY A C 1
ATOM 1279 O O . GLY A 1 173 ? 10.055 3.461 -23.365 1.00 90.69 173 GLY A O 1
ATOM 1280 N N . ILE A 1 174 ? 10.123 3.212 -25.605 1.00 92.88 174 ILE A N 1
ATOM 1281 C CA . ILE A 1 174 ? 10.884 1.966 -25.647 1.00 92.88 174 ILE A CA 1
ATOM 1282 C C . ILE A 1 174 ? 12.049 2.171 -26.616 1.00 92.88 174 ILE A C 1
ATOM 1284 O O . ILE A 1 174 ? 11.864 2.710 -27.706 1.00 92.88 174 ILE A O 1
ATOM 1288 N N . GLU A 1 175 ? 13.252 1.773 -26.213 1.00 90.81 175 GLU A N 1
ATOM 1289 C CA . GLU A 1 175 ? 14.443 1.805 -27.057 1.00 90.81 175 GLU A CA 1
ATOM 1290 C C . GLU A 1 175 ? 14.557 0.480 -27.813 1.00 90.81 175 GLU A C 1
ATOM 1292 O O . GLU A 1 175 ? 14.880 -0.546 -27.218 1.00 90.81 175 GLU A O 1
ATOM 1297 N N . GLY A 1 176 ? 14.305 0.510 -29.124 1.00 87.88 176 GLY A N 1
ATOM 1298 C CA . GLY A 1 176 ? 14.350 -0.660 -30.006 1.00 87.88 176 GLY A CA 1
ATOM 1299 C C . GLY A 1 176 ? 12.967 -1.139 -30.453 1.00 87.88 176 GLY A C 1
ATOM 1300 O O . GLY A 1 176 ? 11.942 -0.586 -30.058 1.00 87.88 176 GLY A O 1
ATOM 1301 N N . ASP A 1 177 ? 12.956 -2.173 -31.295 1.00 91.00 177 ASP A N 1
ATOM 1302 C CA . ASP A 1 177 ? 11.731 -2.765 -31.831 1.00 91.00 177 ASP A CA 1
ATOM 1303 C C . ASP A 1 177 ? 11.321 -3.989 -31.008 1.00 91.00 177 ASP A C 1
ATOM 1305 O O . ASP A 1 177 ? 12.084 -4.947 -30.855 1.00 91.00 177 ASP A O 1
ATOM 1309 N N . VAL A 1 178 ? 10.085 -3.970 -30.516 1.00 95.88 178 VAL A N 1
ATOM 1310 C CA . VAL A 1 178 ? 9.445 -5.085 -29.809 1.00 95.88 178 VAL A CA 1
ATOM 1311 C C . VAL A 1 178 ? 8.062 -5.352 -30.399 1.00 95.88 178 VAL A C 1
ATOM 1313 O O . VAL A 1 178 ? 7.466 -4.454 -31.004 1.00 95.88 178 VAL A O 1
ATOM 1316 N N . PRO A 1 179 ? 7.514 -6.564 -30.222 1.00 97.12 179 PRO A N 1
ATOM 1317 C CA . PRO A 1 179 ? 6.117 -6.842 -30.524 1.00 97.12 179 PRO A CA 1
ATOM 1318 C C . PRO A 1 179 ? 5.152 -5.841 -29.860 1.00 97.12 179 PRO A C 1
ATOM 1320 O O . PRO A 1 179 ? 5.400 -5.330 -28.766 1.00 97.12 179 PRO A O 1
ATOM 1323 N N . GLU A 1 180 ? 4.023 -5.566 -30.515 1.00 95.88 180 GLU A N 1
ATOM 1324 C CA . GLU A 1 180 ? 3.033 -4.577 -30.053 1.00 95.88 180 GLU A CA 1
ATOM 1325 C C . GLU A 1 180 ? 2.476 -4.893 -28.652 1.00 95.88 180 GLU A C 1
ATOM 1327 O O . GLU A 1 180 ? 2.214 -3.991 -27.851 1.00 95.88 180 GLU A O 1
ATOM 1332 N N . ASP A 1 181 ? 2.309 -6.174 -28.326 1.00 96.44 181 ASP A N 1
ATOM 1333 C CA . ASP A 1 181 ? 1.823 -6.645 -27.030 1.00 96.44 181 ASP A CA 1
ATOM 1334 C C . ASP A 1 181 ? 2.854 -6.448 -25.910 1.00 96.44 181 ASP A C 1
ATOM 1336 O O . ASP A 1 181 ? 2.482 -6.035 -24.804 1.00 96.44 181 ASP A O 1
ATOM 1340 N N . VAL A 1 182 ? 4.142 -6.653 -26.203 1.00 97.00 182 VAL A N 1
ATOM 1341 C CA . VAL A 1 182 ? 5.259 -6.302 -25.312 1.00 97.00 182 VAL A CA 1
ATOM 1342 C C . VAL A 1 182 ? 5.264 -4.797 -25.071 1.00 97.00 182 VAL A C 1
ATOM 1344 O O . VAL A 1 182 ? 5.211 -4.356 -23.919 1.00 97.00 182 VAL A O 1
ATOM 1347 N N . GLY A 1 183 ? 5.209 -4.002 -26.143 1.00 96.19 183 GLY A N 1
ATOM 1348 C CA . GLY A 1 183 ? 5.204 -2.546 -26.039 1.00 96.19 183 GLY A CA 1
ATOM 1349 C C . GLY A 1 183 ? 4.011 -2.006 -25.247 1.00 96.19 183 GLY A C 1
ATOM 1350 O O . GLY A 1 183 ? 4.164 -1.162 -24.364 1.00 96.19 183 GLY A O 1
ATOM 1351 N N . THR A 1 184 ? 2.824 -2.571 -25.471 1.00 96.25 184 THR A N 1
ATOM 1352 C CA . THR A 1 184 ? 1.617 -2.258 -24.695 1.00 96.25 184 THR A CA 1
ATOM 1353 C C . THR A 1 184 ? 1.777 -2.628 -23.223 1.00 96.25 184 THR A C 1
ATOM 1355 O O . THR A 1 184 ? 1.345 -1.881 -22.343 1.00 96.25 184 THR A O 1
ATOM 1358 N N . THR A 1 185 ? 2.387 -3.776 -22.928 1.00 96.62 185 THR A N 1
ATOM 1359 C CA . THR A 1 185 ? 2.588 -4.223 -21.546 1.00 96.62 185 THR A CA 1
ATOM 1360 C C . THR A 1 185 ? 3.549 -3.297 -20.806 1.00 96.62 185 THR A C 1
ATOM 1362 O O . THR A 1 185 ? 3.253 -2.896 -19.680 1.00 96.62 185 THR A O 1
ATOM 1365 N N . ILE A 1 186 ? 4.642 -2.887 -21.446 1.00 95.56 186 ILE A N 1
ATOM 1366 C CA . ILE A 1 186 ? 5.610 -1.938 -20.889 1.00 95.56 186 ILE A CA 1
ATOM 1367 C C . ILE A 1 186 ? 4.944 -0.576 -20.664 1.00 95.56 186 ILE A C 1
ATOM 1369 O O . ILE A 1 186 ? 4.817 -0.124 -19.530 1.00 95.56 186 ILE A O 1
ATOM 1373 N N . LEU A 1 187 ? 4.424 0.050 -21.722 1.00 94.94 187 LEU A N 1
ATOM 1374 C CA . LEU A 1 187 ? 3.969 1.440 -21.658 1.00 94.94 187 LEU A CA 1
ATOM 1375 C C . LEU A 1 187 ? 2.671 1.619 -20.865 1.00 94.94 187 LEU A C 1
ATOM 1377 O O . LEU A 1 187 ? 2.475 2.656 -20.237 1.00 94.94 187 LEU A O 1
ATOM 1381 N N . ARG A 1 188 ? 1.760 0.637 -20.897 1.00 95.69 188 ARG A N 1
ATOM 1382 C CA . ARG A 1 188 ? 0.382 0.799 -20.390 1.00 95.69 188 ARG A CA 1
ATOM 1383 C C . ARG A 1 188 ? 0.032 -0.107 -19.219 1.00 95.69 188 ARG A C 1
ATOM 1385 O O . ARG A 1 188 ? -1.038 0.066 -18.632 1.00 95.69 188 ARG A O 1
ATOM 1392 N N . ARG A 1 189 ? 0.877 -1.091 -18.897 1.00 96.00 189 ARG A N 1
ATOM 1393 C CA . ARG A 1 189 ? 0.594 -2.078 -17.841 1.00 96.00 189 ARG A CA 1
ATOM 1394 C C . ARG A 1 189 ? 1.715 -2.268 -16.832 1.00 96.00 189 ARG A C 1
ATOM 1396 O O . ARG A 1 189 ? 1.507 -2.993 -15.862 1.00 96.00 189 ARG A O 1
ATOM 1403 N N . THR A 1 190 ? 2.847 -1.593 -17.011 1.00 94.44 190 THR A N 1
ATOM 1404 C CA . THR A 1 190 ? 3.992 -1.683 -16.107 1.00 94.44 190 THR A CA 1
ATOM 1405 C C . THR A 1 190 ? 4.183 -0.349 -15.387 1.00 94.44 190 THR A C 1
ATOM 1407 O O . THR A 1 190 ? 4.276 0.679 -16.046 1.00 94.44 190 THR A O 1
ATOM 1410 N N . PRO A 1 191 ? 4.209 -0.331 -14.043 1.00 93.38 191 PRO A N 1
ATOM 1411 C CA . PRO A 1 191 ? 4.599 0.834 -13.262 1.00 93.38 191 PRO A CA 1
ATOM 1412 C C . PRO A 1 191 ? 5.952 1.380 -13.728 1.00 93.38 191 PRO A C 1
ATOM 1414 O O . PRO A 1 191 ? 6.902 0.615 -13.890 1.00 93.38 191 PRO A O 1
ATOM 1417 N N . GLY A 1 192 ? 6.050 2.692 -13.911 1.00 90.56 192 GLY A N 1
ATOM 1418 C CA . GLY A 1 192 ? 7.306 3.364 -14.219 1.00 90.56 192 GLY A CA 1
ATOM 1419 C C . GLY A 1 192 ? 8.264 3.384 -13.029 1.00 90.56 192 GLY A C 1
ATOM 1420 O O . GLY A 1 192 ? 7.911 3.015 -11.904 1.00 90.56 192 GLY A O 1
ATOM 1421 N N . PHE A 1 193 ? 9.480 3.860 -13.274 1.00 86.44 193 PHE A N 1
ATOM 1422 C CA . PHE A 1 193 ? 10.497 4.107 -12.252 1.00 86.44 193 PHE A CA 1
ATOM 1423 C C . PHE A 1 193 ? 10.953 5.565 -12.304 1.00 86.44 193 PHE A C 1
ATOM 1425 O O . PHE A 1 193 ? 10.914 6.203 -13.351 1.00 86.44 193 PHE A O 1
ATOM 1432 N N . LEU A 1 194 ? 11.347 6.124 -11.160 1.00 80.44 194 LEU A N 1
ATOM 1433 C CA . LEU A 1 194 ? 11.831 7.501 -11.111 1.00 80.44 194 LEU A CA 1
ATOM 1434 C C . LEU A 1 194 ? 13.224 7.577 -11.734 1.00 80.44 194 LEU A C 1
ATOM 1436 O O . LEU A 1 194 ? 14.112 6.803 -11.383 1.00 80.44 194 LEU A O 1
ATOM 1440 N N . ALA A 1 195 ? 13.409 8.534 -12.633 1.00 76.62 195 ALA A N 1
ATOM 1441 C CA . ALA A 1 195 ? 14.689 8.848 -13.240 1.00 76.62 195 ALA A CA 1
ATOM 1442 C C . ALA A 1 195 ? 14.803 10.368 -13.421 1.00 76.62 195 ALA A C 1
ATOM 1444 O O . ALA A 1 195 ? 13.798 11.075 -13.500 1.00 76.62 195 ALA A O 1
ATOM 1445 N N . TRP A 1 196 ? 16.037 10.879 -13.426 1.00 67.00 196 TRP A N 1
ATOM 1446 C CA . TRP A 1 196 ? 16.289 12.317 -13.568 1.00 67.00 196 TRP A CA 1
ATOM 1447 C C . TRP A 1 196 ? 15.896 12.846 -14.956 1.00 67.00 196 TRP A C 1
ATOM 1449 O O . TRP A 1 196 ? 15.362 13.947 -15.073 1.00 67.00 196 TRP A O 1
ATOM 1459 N N . GLN A 1 197 ? 16.117 12.040 -15.997 1.00 66.69 197 GLN A N 1
ATOM 1460 C CA . GLN A 1 197 ? 15.454 12.195 -17.292 1.00 66.69 197 GLN A CA 1
ATOM 1461 C C . GLN A 1 197 ? 14.304 11.201 -17.379 1.00 66.69 197 GLN A C 1
ATOM 1463 O O . GLN A 1 197 ? 14.329 10.178 -16.694 1.00 66.69 197 GLN A O 1
ATOM 1468 N N . SER A 1 198 ? 13.315 11.475 -18.226 1.00 67.69 198 SER A N 1
ATOM 1469 C CA . SER A 1 198 ? 12.227 10.531 -18.427 1.00 67.69 198 SER A CA 1
ATOM 1470 C C . SER A 1 198 ? 12.755 9.153 -18.848 1.00 67.69 198 SER A C 1
ATOM 1472 O O . SER A 1 198 ? 13.563 9.067 -19.779 1.00 67.69 198 SER A O 1
ATOM 1474 N N . PRO A 1 199 ? 12.329 8.069 -18.186 1.00 70.69 199 PRO A N 1
ATOM 1475 C CA . PRO A 1 199 ? 12.856 6.747 -18.463 1.00 70.69 199 PRO A CA 1
ATOM 1476 C C . PRO A 1 199 ? 12.301 6.195 -19.780 1.00 70.69 199 PRO A C 1
ATOM 1478 O O . PRO A 1 199 ? 11.099 5.954 -19.921 1.00 70.69 199 PRO A O 1
ATOM 1481 N N . THR A 1 200 ? 13.200 5.936 -20.726 1.00 86.00 200 THR A N 1
ATOM 1482 C CA . THR A 1 200 ? 12.933 5.063 -21.874 1.00 86.00 200 THR A CA 1
ATOM 1483 C C . THR A 1 200 ? 13.206 3.619 -21.465 1.00 86.00 200 THR A C 1
ATOM 1485 O O . THR A 1 200 ? 14.236 3.324 -20.857 1.00 86.00 200 THR A O 1
ATOM 1488 N N . TRP A 1 201 ? 12.294 2.707 -21.796 1.00 92.44 201 TRP A N 1
ATOM 1489 C CA . TRP A 1 201 ? 12.449 1.294 -21.477 1.00 92.44 201 TRP A CA 1
ATOM 1490 C C . TRP A 1 201 ? 13.473 0.629 -22.396 1.00 92.44 201 TRP A C 1
ATOM 1492 O O . TRP A 1 201 ? 13.366 0.731 -23.616 1.00 92.44 201 TRP A O 1
ATOM 1502 N N . LEU A 1 202 ? 14.448 -0.073 -21.823 1.00 91.50 202 LEU A N 1
ATOM 1503 C CA . LEU A 1 202 ? 15.452 -0.799 -22.601 1.00 91.50 202 LEU A CA 1
ATOM 1504 C C . LEU A 1 202 ? 14.895 -2.133 -23.109 1.00 91.50 202 LEU A C 1
ATOM 1506 O O . LEU A 1 202 ? 14.023 -2.734 -22.478 1.00 91.50 202 LEU A O 1
ATOM 1510 N N . THR A 1 203 ? 15.420 -2.610 -24.235 1.00 93.25 203 THR A N 1
ATOM 1511 C CA . THR A 1 203 ? 15.028 -3.887 -24.846 1.00 93.25 203 THR A CA 1
ATOM 1512 C C . THR A 1 203 ? 16.246 -4.741 -25.162 1.00 93.25 203 THR A C 1
ATOM 1514 O O . THR A 1 203 ? 17.359 -4.239 -25.329 1.00 93.25 203 THR A O 1
ATOM 1517 N N . HIS A 1 204 ? 16.046 -6.054 -25.225 1.00 89.44 204 HIS A N 1
ATOM 1518 C CA . HIS A 1 204 ? 17.059 -7.009 -25.660 1.00 89.44 204 HIS A CA 1
ATOM 1519 C C . HIS A 1 204 ? 16.380 -8.270 -26.203 1.00 89.44 204 HIS A C 1
ATOM 1521 O O . HIS A 1 204 ? 15.320 -8.662 -25.728 1.00 89.44 204 HIS A O 1
ATOM 1527 N N . CYS A 1 205 ? 16.977 -8.926 -27.204 1.00 90.31 205 CYS A N 1
ATOM 1528 C CA . CYS A 1 205 ? 16.424 -10.141 -27.825 1.00 90.31 205 CYS A CA 1
ATOM 1529 C C . CYS A 1 205 ? 14.966 -10.023 -28.329 1.00 90.31 205 CYS A C 1
ATOM 1531 O O . CYS A 1 205 ? 14.270 -11.033 -28.411 1.00 90.31 205 CYS A O 1
ATOM 1533 N N . GLY A 1 206 ? 14.513 -8.819 -28.698 1.00 90.38 206 GLY A N 1
ATOM 1534 C CA . GLY A 1 206 ? 13.138 -8.584 -29.156 1.00 90.38 206 GLY A CA 1
ATOM 1535 C C . GLY A 1 206 ? 12.096 -8.544 -28.033 1.00 90.38 206 GLY A C 1
ATOM 1536 O O . GLY A 1 206 ? 10.910 -8.694 -28.317 1.00 90.38 206 GLY A O 1
ATOM 1537 N N . ASP A 1 207 ? 12.526 -8.344 -26.785 1.00 96.31 207 ASP A N 1
ATOM 1538 C CA . ASP A 1 207 ? 11.661 -8.221 -25.611 1.00 96.31 207 ASP A CA 1
ATOM 1539 C C . ASP A 1 207 ? 12.093 -7.048 -24.707 1.00 96.31 207 ASP A C 1
ATOM 1541 O O . ASP A 1 207 ? 13.189 -6.496 -24.853 1.00 96.31 207 ASP A O 1
ATOM 1545 N N . GLY A 1 208 ? 11.229 -6.648 -23.776 1.00 94.12 208 GLY A N 1
ATOM 1546 C CA . GLY A 1 208 ? 11.528 -5.634 -22.767 1.00 94.12 208 GLY A CA 1
ATOM 1547 C C . GLY A 1 208 ? 12.516 -6.127 -21.714 1.00 94.12 208 GLY A C 1
ATOM 1548 O O . GLY A 1 208 ? 12.420 -7.250 -21.226 1.00 94.12 208 GLY A O 1
ATOM 1549 N N . ALA A 1 209 ? 13.445 -5.264 -21.307 1.00 92.81 209 ALA A N 1
ATOM 1550 C CA . ALA A 1 209 ? 14.305 -5.540 -20.165 1.00 92.81 209 ALA A CA 1
ATOM 1551 C C . ALA A 1 209 ? 13.511 -5.460 -18.851 1.00 92.81 209 ALA A C 1
ATOM 1553 O O . ALA A 1 209 ? 12.642 -4.602 -18.676 1.00 92.81 209 ALA A O 1
ATOM 1554 N N . GLU A 1 210 ? 13.836 -6.337 -17.907 1.00 92.88 210 GLU A N 1
ATOM 1555 C CA . GLU A 1 210 ? 13.304 -6.282 -16.549 1.00 92.88 210 GLU A CA 1
ATOM 1556 C C . GLU A 1 210 ? 14.070 -5.242 -15.719 1.00 92.88 210 GLU A C 1
ATOM 1558 O O . GLU A 1 210 ? 15.299 -5.263 -15.634 1.00 92.88 210 GLU A O 1
ATOM 1563 N N . PHE A 1 211 ? 13.342 -4.326 -15.084 1.00 90.56 211 PHE A N 1
ATOM 1564 C CA . PHE A 1 211 ? 13.894 -3.353 -14.156 1.00 90.56 211 PHE A CA 1
ATOM 1565 C C . PHE A 1 211 ? 13.999 -3.959 -12.754 1.00 90.56 211 PHE A C 1
ATOM 1567 O O . PHE A 1 211 ? 13.005 -4.136 -12.048 1.00 90.56 211 PHE A O 1
ATOM 1574 N N . LEU A 1 212 ? 15.231 -4.253 -12.340 1.00 87.75 212 LEU A N 1
ATOM 1575 C CA . LEU A 1 212 ? 15.525 -4.872 -11.044 1.00 87.75 212 LEU A CA 1
ATOM 1576 C C . LEU A 1 212 ? 15.806 -3.860 -9.923 1.00 87.75 212 LEU A C 1
ATOM 1578 O O . LEU A 1 212 ? 15.903 -4.251 -8.760 1.00 87.75 212 LEU A O 1
ATOM 1582 N N . GLY A 1 213 ? 15.922 -2.575 -10.259 1.00 86.31 213 GLY A N 1
ATOM 1583 C CA . GLY A 1 213 ? 16.244 -1.503 -9.324 1.00 86.31 213 GLY A CA 1
ATOM 1584 C C . GLY A 1 213 ? 17.301 -0.549 -9.872 1.00 86.31 213 GLY A C 1
ATOM 1585 O O . GLY A 1 213 ? 17.819 -0.725 -10.975 1.00 86.31 213 GLY A O 1
ATOM 1586 N N . LEU A 1 214 ? 17.611 0.475 -9.080 1.00 84.62 214 LEU A N 1
ATOM 1587 C CA . LEU A 1 214 ? 18.712 1.394 -9.358 1.00 84.62 214 LEU A CA 1
ATOM 1588 C C . LEU A 1 214 ? 20.053 0.680 -9.133 1.00 84.62 214 LEU A C 1
ATOM 1590 O O . LEU A 1 214 ? 20.166 -0.159 -8.238 1.00 84.62 214 LEU A O 1
ATOM 1594 N N . ALA A 1 215 ? 21.052 1.016 -9.946 1.00 83.75 215 ALA A N 1
ATOM 1595 C CA . ALA A 1 215 ? 22.393 0.450 -9.858 1.00 83.75 215 ALA A CA 1
ATOM 1596 C C . ALA A 1 215 ? 23.431 1.572 -9.744 1.00 83.75 215 ALA A C 1
ATOM 1598 O O . ALA A 1 215 ? 23.535 2.404 -10.648 1.00 83.75 215 ALA A O 1
ATOM 1599 N N . GLY A 1 216 ? 24.183 1.574 -8.642 1.00 84.50 216 GLY A N 1
ATOM 1600 C CA . GLY A 1 216 ? 25.367 2.401 -8.443 1.00 84.50 216 GLY A CA 1
ATOM 1601 C C . GLY A 1 216 ? 26.646 1.670 -8.857 1.00 84.50 216 GLY A C 1
ATOM 1602 O O . GLY A 1 216 ? 26.605 0.598 -9.475 1.00 84.50 216 GLY A O 1
ATOM 1603 N N . ALA A 1 217 ? 27.805 2.233 -8.512 1.00 84.81 217 ALA A N 1
ATOM 1604 C CA . ALA A 1 217 ? 29.103 1.638 -8.829 1.00 84.81 217 ALA A CA 1
ATOM 1605 C C . ALA A 1 217 ? 29.215 0.220 -8.259 1.00 84.81 217 ALA A C 1
ATOM 1607 O O . ALA A 1 217 ? 29.636 -0.701 -8.962 1.00 84.81 217 ALA A O 1
ATOM 1608 N N . LYS A 1 218 ? 28.763 0.027 -7.016 1.00 85.88 218 LYS A N 1
ATOM 1609 C CA . LYS A 1 218 ? 28.818 -1.265 -6.326 1.00 85.88 218 LYS A CA 1
ATOM 1610 C C . LYS A 1 218 ? 27.963 -2.344 -6.993 1.00 85.88 218 LYS A C 1
ATOM 1612 O O . LYS A 1 218 ? 28.375 -3.502 -7.081 1.00 85.88 218 LYS A O 1
ATOM 1617 N N . GLU A 1 219 ? 26.756 -2.012 -7.443 1.00 87.25 219 GLU A N 1
ATOM 1618 C CA . GLU A 1 219 ? 25.895 -2.964 -8.151 1.00 87.25 219 GLU A CA 1
ATOM 1619 C C . GLU A 1 219 ? 26.490 -3.338 -9.513 1.00 87.25 219 GLU A C 1
ATOM 1621 O O . GLU A 1 219 ? 26.421 -4.505 -9.913 1.00 87.25 219 GLU A O 1
ATOM 1626 N N . LEU A 1 220 ? 27.114 -2.368 -10.189 1.00 86.44 220 LEU A N 1
ATOM 1627 C CA . LEU A 1 220 ? 27.718 -2.526 -11.511 1.00 86.44 220 LEU A CA 1
ATOM 1628 C C . LEU A 1 220 ? 29.018 -3.342 -11.514 1.00 86.44 220 LEU A C 1
ATOM 1630 O O . LEU A 1 220 ? 29.349 -3.917 -12.550 1.00 86.44 220 LEU A O 1
ATOM 1634 N N . GLU A 1 221 ? 29.714 -3.495 -10.381 1.00 86.19 221 GLU A N 1
ATOM 1635 C CA . GLU A 1 221 ? 30.889 -4.383 -10.263 1.00 86.19 221 GLU A CA 1
ATOM 1636 C C . GLU A 1 221 ? 30.602 -5.819 -10.737 1.00 86.19 221 GLU A C 1
ATOM 1638 O O . GLU A 1 221 ? 31.488 -6.517 -11.232 1.00 86.19 221 GLU A O 1
ATOM 1643 N N . LYS A 1 222 ? 29.347 -6.264 -10.605 1.00 88.06 222 LYS A N 1
ATOM 1644 C CA . LYS A 1 222 ? 28.898 -7.608 -10.996 1.00 88.06 222 LYS A CA 1
ATOM 1645 C C . LYS A 1 222 ? 28.667 -7.757 -12.504 1.00 88.06 222 LYS A C 1
ATOM 1647 O O . LYS A 1 222 ? 28.515 -8.885 -12.967 1.00 88.06 222 LYS A O 1
ATOM 1652 N N . TYR A 1 223 ? 28.645 -6.653 -13.252 1.00 88.50 223 TYR A N 1
ATOM 1653 C CA . TYR A 1 223 ? 28.257 -6.588 -14.664 1.00 88.50 223 TYR A CA 1
ATOM 1654 C C . TYR A 1 223 ? 29.290 -5.789 -15.484 1.00 88.50 223 TYR A C 1
ATOM 1656 O O . TYR A 1 223 ? 29.027 -4.666 -15.926 1.00 88.50 223 TYR A O 1
ATOM 1664 N N . PRO A 1 224 ? 30.508 -6.328 -15.684 1.00 86.62 224 PRO A N 1
ATOM 1665 C CA . PRO A 1 224 ? 31.598 -5.608 -16.349 1.00 86.62 224 PRO A CA 1
ATOM 1666 C C . PRO A 1 224 ? 31.311 -5.286 -17.825 1.00 86.62 224 PRO A C 1
ATOM 1668 O O . PRO A 1 224 ? 31.813 -4.299 -18.364 1.00 86.62 224 PRO A O 1
ATOM 1671 N N . ASP A 1 225 ? 30.493 -6.101 -18.483 1.00 86.75 225 ASP A N 1
ATOM 1672 C CA . ASP A 1 225 ? 29.961 -5.868 -19.823 1.00 86.75 225 ASP A CA 1
ATOM 1673 C C . ASP A 1 225 ? 29.014 -4.660 -19.865 1.00 86.75 225 ASP A C 1
ATOM 1675 O O . ASP A 1 225 ? 29.145 -3.815 -20.755 1.00 86.75 225 ASP A O 1
ATOM 1679 N N . ALA A 1 226 ? 28.135 -4.515 -18.867 1.00 84.38 226 ALA A N 1
ATOM 1680 C CA . ALA A 1 226 ? 27.268 -3.346 -18.727 1.00 84.38 226 ALA A CA 1
ATOM 1681 C C . ALA A 1 226 ? 28.086 -2.058 -18.529 1.00 84.38 226 ALA A C 1
ATOM 1683 O O . ALA A 1 226 ? 27.825 -1.056 -19.196 1.00 84.38 226 ALA A O 1
ATOM 1684 N N . VAL A 1 227 ? 29.133 -2.095 -17.694 1.00 86.88 227 VAL A N 1
ATOM 1685 C CA . VAL A 1 227 ? 30.067 -0.965 -17.522 1.00 86.88 227 VAL A CA 1
ATOM 1686 C C . VAL A 1 227 ? 30.764 -0.621 -18.840 1.00 86.88 227 VAL A C 1
ATOM 1688 O O . VAL A 1 227 ? 30.851 0.550 -19.212 1.00 86.88 227 VAL A O 1
ATOM 1691 N N . GLY A 1 228 ? 31.223 -1.632 -19.585 1.00 85.94 228 GLY A N 1
ATOM 1692 C CA . GLY A 1 228 ? 31.833 -1.443 -20.901 1.00 85.94 228 GLY A CA 1
ATOM 1693 C C . GLY A 1 228 ? 30.894 -0.762 -21.901 1.00 85.94 228 GLY A C 1
ATOM 1694 O O . GLY A 1 228 ? 31.309 0.165 -22.598 1.00 85.94 228 GLY A O 1
ATOM 1695 N N . HIS A 1 229 ? 29.625 -1.172 -21.937 1.00 84.00 229 HIS A N 1
ATOM 1696 C CA . HIS A 1 229 ? 28.605 -0.558 -22.788 1.00 84.00 229 HIS A CA 1
ATOM 1697 C C . HIS A 1 229 ? 28.294 0.889 -22.372 1.00 84.00 229 HIS A C 1
ATOM 1699 O O . HIS A 1 229 ? 28.246 1.782 -23.221 1.00 84.00 229 HIS A O 1
ATOM 1705 N N . LEU A 1 230 ? 28.151 1.154 -21.069 1.00 83.69 230 LEU A N 1
ATOM 1706 C CA . LEU A 1 230 ? 27.938 2.506 -20.543 1.00 83.69 230 LEU A CA 1
ATOM 1707 C C . LEU A 1 230 ? 29.084 3.451 -20.924 1.00 83.69 230 LEU A C 1
ATOM 1709 O O . LEU A 1 230 ? 28.827 4.565 -21.370 1.00 83.69 230 LEU A O 1
ATOM 1713 N N . ARG A 1 231 ? 30.336 2.985 -20.853 1.00 85.44 231 ARG A N 1
ATOM 1714 C CA . ARG A 1 231 ? 31.523 3.767 -21.232 1.00 85.44 231 ARG A CA 1
ATOM 1715 C C . ARG A 1 231 ? 31.578 4.093 -22.728 1.00 85.44 231 ARG A C 1
ATOM 1717 O O . ARG A 1 231 ? 32.094 5.135 -23.116 1.00 85.44 231 ARG A O 1
ATOM 1724 N N . GLN A 1 232 ? 31.044 3.216 -23.582 1.00 85.12 232 GLN A N 1
ATOM 1725 C CA . GLN A 1 232 ? 30.912 3.492 -25.019 1.00 85.12 232 GLN A CA 1
ATOM 1726 C C . GLN A 1 232 ? 29.816 4.522 -25.299 1.00 85.12 232 GLN A C 1
ATOM 1728 O O . GLN A 1 232 ? 29.988 5.384 -26.159 1.00 85.12 232 GLN A O 1
ATOM 1733 N N . ARG A 1 233 ? 28.695 4.440 -24.572 1.00 80.44 233 ARG A N 1
ATOM 1734 C CA . ARG A 1 233 ? 27.565 5.367 -24.716 1.00 80.44 233 ARG A CA 1
ATOM 1735 C C . ARG A 1 233 ? 27.851 6.739 -24.102 1.00 80.44 233 ARG A C 1
ATOM 1737 O O . ARG A 1 233 ? 27.310 7.733 -24.576 1.00 80.44 233 ARG A O 1
ATOM 1744 N N . TRP A 1 234 ? 28.725 6.794 -23.098 1.00 81.56 234 TRP A N 1
ATOM 1745 C CA . TRP A 1 234 ? 29.191 8.017 -22.454 1.00 81.56 234 TRP A CA 1
ATOM 1746 C C . TRP A 1 234 ? 30.730 8.093 -22.448 1.00 81.56 234 TRP A C 1
ATOM 1748 O O . TRP A 1 234 ? 31.367 7.816 -21.430 1.00 81.56 234 TRP A O 1
ATOM 1758 N N . PRO A 1 235 ? 31.348 8.512 -23.568 1.00 77.75 235 PRO A N 1
ATOM 1759 C CA . PRO A 1 235 ? 32.798 8.653 -23.681 1.00 77.75 235 PRO A CA 1
ATOM 1760 C C . PRO A 1 235 ? 33.283 9.989 -23.079 1.00 77.75 235 PRO A C 1
ATOM 1762 O O . PRO A 1 235 ? 33.856 10.821 -23.781 1.00 77.75 235 PRO A O 1
ATOM 1765 N N . ASP A 1 236 ? 33.010 10.220 -21.794 1.00 84.56 236 ASP A N 1
ATOM 1766 C CA . ASP A 1 236 ? 33.475 11.386 -21.017 1.00 84.56 236 ASP A CA 1
ATOM 1767 C C . ASP A 1 236 ? 34.569 10.929 -20.048 1.00 84.56 236 ASP A C 1
ATOM 1769 O O . ASP A 1 236 ? 34.507 9.837 -19.478 1.00 84.56 236 ASP A O 1
ATOM 1773 N N . ASP A 1 237 ? 35.592 11.758 -19.877 1.00 81.56 237 ASP A N 1
ATOM 1774 C CA . ASP A 1 237 ? 36.729 11.488 -18.999 1.00 81.56 237 ASP A CA 1
ATOM 1775 C C . ASP A 1 237 ? 36.334 11.438 -17.517 1.00 81.56 237 ASP A C 1
ATOM 1777 O O . ASP A 1 237 ? 37.044 10.837 -16.714 1.00 81.56 237 ASP A O 1
ATOM 1781 N N . ARG A 1 238 ? 35.164 11.982 -17.168 1.00 81.25 238 ARG A N 1
ATOM 1782 C CA . ARG A 1 238 ? 34.583 11.956 -15.819 1.00 81.25 238 ARG A CA 1
ATOM 1783 C C . ARG A 1 238 ? 33.633 10.782 -15.584 1.00 81.25 238 ARG A C 1
ATOM 1785 O O . ARG A 1 238 ? 32.941 10.765 -14.569 1.00 81.25 238 ARG A O 1
ATOM 1792 N N . PHE A 1 239 ? 33.555 9.810 -16.495 1.00 83.44 239 PHE A N 1
ATOM 1793 C CA . PHE A 1 239 ? 32.672 8.645 -16.349 1.00 83.44 239 PHE A CA 1
ATOM 1794 C C . PHE A 1 239 ? 32.902 7.896 -15.027 1.00 83.44 239 PHE A C 1
ATOM 1796 O O . PHE A 1 239 ? 31.947 7.561 -14.327 1.00 83.44 239 PHE A O 1
ATOM 1803 N N . ASP A 1 240 ? 34.167 7.680 -14.665 1.00 80.19 240 ASP A N 1
ATOM 1804 C CA . ASP A 1 240 ? 34.522 6.966 -13.436 1.00 80.19 240 ASP A CA 1
ATOM 1805 C C . ASP A 1 240 ? 34.172 7.790 -12.181 1.00 80.19 240 ASP A C 1
ATOM 1807 O O . ASP A 1 240 ? 33.673 7.233 -11.202 1.00 80.19 240 ASP A O 1
ATOM 1811 N N . ASP A 1 241 ? 34.328 9.119 -12.235 1.00 80.38 241 ASP A N 1
ATOM 1812 C CA . ASP A 1 241 ? 33.888 10.021 -11.164 1.00 80.38 241 ASP A CA 1
ATOM 1813 C C . ASP A 1 241 ? 32.359 9.989 -11.017 1.00 80.38 241 ASP A C 1
ATOM 1815 O O . ASP A 1 241 ? 31.837 9.893 -9.909 1.00 80.38 241 ASP A O 1
ATOM 1819 N N . PHE A 1 242 ? 31.622 10.023 -12.132 1.00 76.88 242 PHE A N 1
ATOM 1820 C CA . PHE A 1 242 ? 30.160 9.963 -12.142 1.00 76.88 242 PHE A CA 1
ATOM 1821 C C . PHE A 1 242 ? 29.631 8.657 -11.539 1.00 76.88 242 PHE A C 1
ATOM 1823 O O . PHE A 1 242 ? 28.721 8.695 -10.711 1.00 76.88 242 PHE A O 1
ATOM 1830 N N . LEU A 1 243 ? 30.221 7.514 -11.903 1.00 77.81 243 LEU A N 1
ATOM 1831 C CA . LEU A 1 243 ? 29.862 6.232 -11.299 1.00 77.81 243 LEU A CA 1
ATOM 1832 C C . LEU A 1 243 ? 30.124 6.228 -9.791 1.00 77.81 243 LEU A C 1
ATOM 1834 O O . LEU A 1 243 ? 29.272 5.768 -9.037 1.00 77.81 243 LEU A O 1
ATOM 1838 N N . ALA A 1 244 ? 31.244 6.793 -9.337 1.00 75.62 244 ALA A N 1
ATOM 1839 C CA . ALA A 1 244 ? 31.546 6.895 -7.910 1.00 75.62 244 ALA A CA 1
ATOM 1840 C C . ALA A 1 244 ? 30.545 7.784 -7.139 1.00 75.62 244 ALA A C 1
ATOM 1842 O O . ALA A 1 244 ? 30.308 7.559 -5.952 1.00 75.62 244 ALA A O 1
ATOM 1843 N N . TYR A 1 245 ? 29.931 8.775 -7.798 1.00 71.75 245 TYR A N 1
ATOM 1844 C CA . TYR A 1 245 ? 28.870 9.602 -7.210 1.00 71.75 245 TYR A CA 1
ATOM 1845 C C . TYR A 1 245 ? 27.486 8.939 -7.213 1.00 71.75 245 TYR A C 1
ATOM 1847 O O . TYR A 1 245 ? 26.645 9.319 -6.398 1.00 71.75 245 TYR A O 1
ATOM 1855 N N . ALA A 1 246 ? 27.245 7.956 -8.085 1.00 65.25 246 ALA A N 1
ATOM 1856 C CA . ALA A 1 246 ? 25.954 7.275 -8.209 1.00 65.25 246 ALA A CA 1
ATOM 1857 C C . ALA A 1 246 ? 25.562 6.457 -6.959 1.00 65.25 246 ALA A C 1
ATOM 1859 O O . ALA A 1 246 ? 24.395 6.122 -6.797 1.00 65.25 246 ALA A O 1
ATOM 1860 N N . ASP A 1 247 ? 26.506 6.192 -6.049 1.00 60.06 247 ASP A N 1
ATOM 1861 C CA . ASP A 1 247 ? 26.262 5.490 -4.781 1.00 60.06 247 ASP A CA 1
ATOM 1862 C C . ASP A 1 247 ? 25.617 6.378 -3.684 1.00 60.06 247 ASP A C 1
ATOM 1864 O O . ASP A 1 247 ? 25.289 5.880 -2.605 1.00 60.06 247 ASP A O 1
ATOM 1868 N N . PHE A 1 248 ? 25.445 7.690 -3.913 1.00 47.31 248 PHE A N 1
ATOM 1869 C CA . PHE A 1 248 ? 24.990 8.662 -2.897 1.00 47.31 248 PHE A CA 1
ATOM 1870 C C . PHE A 1 248 ? 23.561 9.211 -3.087 1.00 47.31 248 PHE A C 1
ATOM 1872 O O . PHE A 1 248 ? 23.166 10.134 -2.368 1.00 47.31 248 PHE A O 1
ATOM 1879 N N . THR A 1 249 ? 22.781 8.658 -4.017 1.00 46.56 249 THR A N 1
ATOM 1880 C CA . THR A 1 249 ? 21.387 9.053 -4.322 1.00 46.56 249 THR A CA 1
ATOM 1881 C C . THR A 1 249 ? 20.456 7.859 -4.290 1.00 46.56 249 THR A C 1
ATOM 1883 O O . THR A 1 249 ? 19.356 8.000 -3.712 1.00 46.56 249 THR A O 1
#

Foldseek 3Di:
DPPPPDDQWDWDADPVRWIWIWGDDPQGIDTPPTDQDVVLQVVLVVCLVPQDWDDDPPWQIEGQDPVCLVVDDPVNSVRHDYDHSVRRGSVVVVCRNPPDDPPPDADDADAQQQERPAPKDFDQAQFPLPRDRRRIFAQADKPFPPADNRGGGLVCLQVLVSCVVGVIFQAPEEDDAAPPVQRCSRGRRHHHDDDPDTDHFYDDPRHTHHDPDQDALVNCVVPVVVVVVVCVVPVDPCSVVVSVCSVPD

Radius of gyration: 31.01 Å; chains: 1; bounding box: 70×35×89 Å